Protein AF-F2TCR4-F1 (afdb_monomer)

Solvent-accessible surface area (backbone atoms only — not comparable to full-atom values): 16726 Å² total; per-residue (Å²): 138,59,89,89,45,92,85,33,63,71,82,78,42,76,96,38,80,90,60,41,38,66,20,61,78,68,73,49,57,37,65,98,54,33,68,63,50,53,49,56,53,48,53,38,56,47,27,25,75,67,20,53,72,52,68,50,85,54,62,46,41,25,34,59,63,45,85,73,45,43,63,53,44,70,35,82,89,41,71,35,36,37,32,41,27,36,39,69,78,52,102,88,40,68,44,69,41,80,63,36,41,33,31,35,55,65,28,61,67,43,50,54,30,43,54,43,45,44,60,64,31,64,100,34,41,46,61,75,78,73,56,72,92,50,102,54,42,68,58,48,52,72,44,40,66,49,51,29,42,53,50,49,39,32,25,36,19,79,92,77,72,41,48,17,50,67,44,52,72,59,24,48,47,23,33,54,26,52,54,32,31,37,38,71,40,61,81,46,75,48,40,14,63,63,51,44,60,35,27,59,33,62,78,71,74,93,72,80,46,71,68,46,53,52,30,53,51,52,53,48,54,43,59,76,62,19,43,31,38,58,52,53,82,66,90,85,46,100,90,53,54,43,41,46,56,57,48,68,35,77,93,31,60,61,46,62,61,36,81,60,14,45,26,26,48,53,56,50,32,42,79,74,45,72,52,74,76,85,81,66,79,49,80,75,79,79,54,83,92,60,59,40,79,50,69,89,115

Mean predicted aligned error: 4.77 Å

Foldseek 3Di:
DDPPDPPDLCVQDPLDLLQAAPLLSVVLADDPCSPVVNVLSRVLRNCQAPFFKAAAPQKQFLADPCVVPVVQCVPPVHQAFKEAAWEDPDPVDIFGDDNMIGGDHNRVLSSLLSVLSSVCPVVHNYNQPVPPPDPCSVVCRNCVSRVSSVVLLQEDEVVVRRDNVVCQQRHYWYFHCCQAEVVLCVVVVQALVLVLQLQLDAQDDPDCDPSNVVSVVSLVSNSQTYRMYGQDPDDDDPPHDGNNVVCVDPVNPCSLCPPRGNSVVSVVSSVVHHHDPDTDTDGDHHDPVRHHYDDSD

Nearest PDB structures (foldseek):
  8ovs-assembly2_BBB  TM=6.820E-01  e=1.178E-02  Yersinia enterocolitica
  8ovt-assembly2_B  TM=6.947E-01  e=1.572E-02  Yersinia enterocolitica
  4mix-assembly2_B  TM=7.177E-01  e=7.044E-02  Photorhabdus asymbiotica subsp. asymbiotica ATCC 43949
  2vk9-assembly1_A  TM=5.200E-01  e=1.254E-01  Clostridium novyi

Secondary structure (DSSP, 8-state):
--TT-TT-GGGTS--STTTS-HHHHTT---STTHHHHHHHHHHHHHHHHH-EEEE-TTEEESS-HIIIIIHHHH-TTS---EEEEEEEEETTEEEEEEEEEEE-TT-HHHHHHHHHHHHTTTT-S--TTSS-S-TTHHHHHHTHHHHHHHHHHHEEETTTTEEHHHHHHHHEEEEEHHHHTSHHHHHTTT-HHHHHHHHTSBSSSS---HHHHHHHHHHHHHHHH-SEEE-------TT---HHHHHHSGGGTTTTT-TTBHHHHHHHHHHH----PPP--B-----GGG-EES---

Organism: Ajellomyces dermatitidis (strain ATCC 18188 / CBS 674.68) (NCBI:txid653446)

InterPro domains:
  IPR008441 AfumC-like glycosyltransferase [PF05704] (20-128)
  IPR029044 Nucleotide-diphospho-sugar transferases [SSF53448] (29-152)

Structure (mmCIF, N/CA/C/O backbone):
data_AF-F2TCR4-F1
#
_entry.id   AF-F2TCR4-F1
#
loop_
_atom_site.group_PDB
_atom_site.id
_atom_site.type_symbol
_atom_site.label_atom_id
_atom_site.label_alt_id
_atom_site.label_comp_id
_atom_site.label_asym_id
_atom_site.label_entity_id
_atom_site.label_seq_id
_atom_site.pdbx_PDB_ins_code
_atom_site.Cartn_x
_atom_site.Cartn_y
_atom_site.Cartn_z
_atom_site.occupancy
_atom_site.B_iso_or_equiv
_atom_site.auth_seq_id
_atom_site.auth_comp_id
_atom_site.auth_asym_id
_atom_site.auth_atom_id
_atom_site.pdbx_PDB_model_num
ATOM 1 N N . MET A 1 1 ? 14.670 11.389 5.195 1.00 79.06 1 MET A N 1
ATOM 2 C CA . MET A 1 1 ? 15.786 10.418 5.166 1.00 79.06 1 MET A CA 1
ATOM 3 C C . MET A 1 1 ? 16.899 11.007 6.013 1.00 79.06 1 MET A C 1
ATOM 5 O O . MET A 1 1 ? 17.207 12.174 5.811 1.00 79.06 1 MET A O 1
ATOM 9 N N . VAL A 1 2 ? 17.381 10.283 7.025 1.00 84.62 2 VAL A N 1
ATOM 10 C CA . VAL A 1 2 ? 18.360 10.798 8.000 1.00 84.62 2 VAL A CA 1
ATOM 11 C C . VAL A 1 2 ? 19.720 10.179 7.704 1.00 84.62 2 VAL A C 1
ATOM 13 O O . VAL A 1 2 ? 19.855 8.956 7.761 1.00 84.62 2 VAL A O 1
ATOM 16 N N . ASP A 1 3 ? 20.703 11.016 7.378 1.00 87.19 3 ASP A N 1
ATOM 17 C CA . ASP A 1 3 ? 22.064 10.581 7.054 1.00 87.19 3 ASP A CA 1
ATOM 18 C C . ASP A 1 3 ? 22.693 9.822 8.232 1.00 87.19 3 ASP A C 1
ATOM 20 O O . ASP A 1 3 ? 22.543 10.209 9.390 1.00 87.19 3 ASP A O 1
ATOM 24 N N . GLY A 1 4 ? 23.373 8.710 7.938 1.00 89.62 4 GLY A N 1
ATOM 25 C CA . GLY A 1 4 ? 23.990 7.849 8.954 1.00 89.62 4 GLY A CA 1
ATOM 26 C C . GLY A 1 4 ? 23.018 6.955 9.735 1.00 89.62 4 GLY A C 1
ATOM 27 O O . GLY A 1 4 ? 23.466 6.189 10.587 1.00 89.62 4 GLY A O 1
ATOM 28 N N . SER A 1 5 ? 21.708 7.002 9.454 1.00 93.69 5 SER A N 1
ATOM 29 C CA . SER A 1 5 ? 20.754 6.065 10.060 1.00 93.69 5 SER A CA 1
ATOM 30 C C . SER A 1 5 ? 21.054 4.618 9.634 1.00 93.69 5 SER A C 1
ATOM 32 O O . SER A 1 5 ? 21.257 4.374 8.439 1.00 93.69 5 SER A O 1
ATOM 34 N N . PRO A 1 6 ? 20.997 3.625 10.545 1.00 93.44 6 PRO A N 1
ATOM 35 C CA . PRO A 1 6 ? 21.105 2.215 10.163 1.00 93.44 6 PRO A CA 1
ATOM 36 C C . PRO A 1 6 ? 19.987 1.788 9.198 1.00 93.44 6 PRO A C 1
ATOM 38 O O . PRO A 1 6 ? 20.194 0.914 8.364 1.00 93.44 6 PRO A O 1
ATOM 41 N N . THR A 1 7 ? 18.829 2.453 9.248 1.00 91.31 7 THR A N 1
ATOM 42 C CA . THR A 1 7 ? 17.673 2.201 8.371 1.00 91.31 7 THR A CA 1
ATOM 43 C C . THR A 1 7 ? 17.650 3.086 7.121 1.00 91.31 7 THR A C 1
ATOM 45 O O . THR A 1 7 ? 16.621 3.205 6.456 1.00 91.31 7 THR A O 1
ATOM 48 N N . HIS A 1 8 ? 18.757 3.756 6.792 1.00 94.25 8 HIS A N 1
ATOM 49 C CA . HIS A 1 8 ? 18.834 4.579 5.590 1.00 94.25 8 HIS A CA 1
ATOM 50 C C . HIS A 1 8 ? 18.742 3.717 4.315 1.00 94.25 8 HIS A C 1
ATOM 52 O O . HIS A 1 8 ? 19.400 2.684 4.216 1.00 94.25 8 HIS A O 1
ATOM 58 N N . TYR A 1 9 ? 17.963 4.156 3.317 1.00 93.44 9 TYR A N 1
ATOM 59 C CA . TYR A 1 9 ? 17.691 3.377 2.095 1.00 93.44 9 TYR A CA 1
ATOM 60 C C . TYR A 1 9 ? 18.963 2.997 1.318 1.00 93.44 9 TYR A C 1
ATOM 62 O O . TYR A 1 9 ? 19.029 1.903 0.764 1.00 93.44 9 TYR A O 1
ATOM 70 N N . ALA A 1 10 ? 19.985 3.862 1.328 1.00 93.75 10 ALA A N 1
ATOM 71 C CA . ALA A 1 10 ? 21.259 3.630 0.640 1.00 93.75 10 ALA A CA 1
ATOM 72 C C . ALA A 1 10 ? 22.036 2.408 1.175 1.00 93.75 10 ALA A C 1
ATOM 74 O O . ALA A 1 10 ? 22.927 1.899 0.503 1.00 93.75 10 ALA A O 1
ATOM 75 N N . ASN A 1 11 ? 21.685 1.894 2.363 1.00 95.38 11 ASN A N 1
ATOM 76 C CA . ASN A 1 11 ? 22.234 0.632 2.873 1.00 95.38 11 ASN A CA 1
ATOM 77 C C . ASN A 1 11 ? 21.651 -0.600 2.149 1.00 95.38 11 ASN A C 1
ATOM 79 O O . ASN A 1 11 ? 22.174 -1.701 2.297 1.00 95.38 11 ASN A O 1
ATOM 83 N N . TYR A 1 12 ? 20.563 -0.428 1.390 1.00 96.06 12 TYR A N 1
ATOM 84 C CA . TYR A 1 12 ? 19.777 -1.509 0.789 1.00 96.06 12 TYR A CA 1
ATOM 85 C C . TYR A 1 12 ? 19.585 -1.359 -0.725 1.00 96.06 12 TYR A C 1
ATOM 87 O O . TYR A 1 12 ? 19.317 -2.355 -1.399 1.00 96.06 12 TYR A O 1
ATOM 95 N N . ILE A 1 13 ? 19.697 -0.140 -1.259 1.00 97.19 13 ILE A N 1
ATOM 96 C CA . ILE A 1 13 ? 19.528 0.174 -2.681 1.00 97.19 13 ILE A CA 1
ATOM 97 C C . ILE A 1 13 ? 20.741 0.987 -3.144 1.00 97.19 13 ILE A C 1
ATOM 99 O O . ILE A 1 13 ? 21.085 1.964 -2.481 1.00 97.19 13 ILE A O 1
ATOM 103 N N . PRO A 1 14 ? 21.375 0.639 -4.277 1.00 95.69 14 PRO A N 1
ATOM 104 C CA . PRO A 1 14 ? 22.434 1.459 -4.853 1.00 95.69 14 PRO A CA 1
ATOM 105 C C . PRO A 1 14 ? 21.946 2.859 -5.260 1.00 95.69 14 PRO A C 1
ATOM 107 O O . PRO A 1 14 ? 20.974 2.984 -6.010 1.00 95.69 14 PRO A O 1
ATOM 110 N N . ASP A 1 15 ? 22.684 3.899 -4.862 1.00 94.25 15 ASP A N 1
ATOM 111 C CA . ASP A 1 15 ? 22.454 5.301 -5.253 1.00 94.25 15 ASP A CA 1
ATOM 112 C C . ASP A 1 15 ? 22.861 5.543 -6.717 1.00 94.25 15 ASP A C 1
ATOM 114 O O . ASP A 1 15 ? 23.874 6.170 -7.027 1.00 94.25 15 ASP A O 1
ATOM 118 N N . THR A 1 16 ? 22.078 4.998 -7.6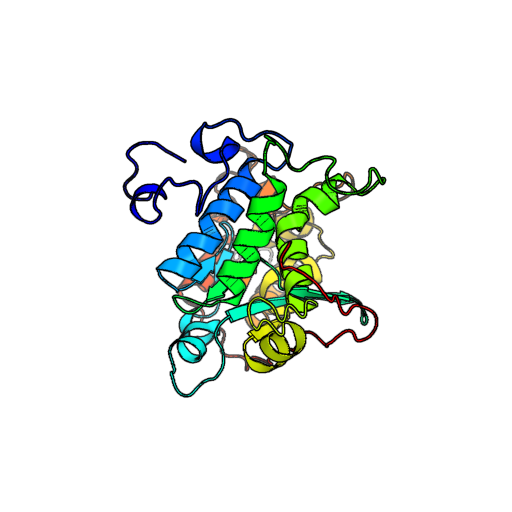46 1.00 95.81 16 THR A N 1
ATOM 119 C CA . THR A 1 16 ? 22.350 5.060 -9.085 1.00 95.81 16 THR A CA 1
ATOM 120 C C . THR A 1 16 ? 21.127 5.523 -9.863 1.00 95.81 16 THR A C 1
ATOM 122 O O . THR A 1 16 ? 19.991 5.428 -9.394 1.00 95.81 16 THR A O 1
ATOM 125 N N . SER A 1 17 ? 21.357 5.980 -11.094 1.00 94.81 17 SER A N 1
ATOM 126 C CA . SER A 1 17 ? 20.289 6.356 -12.025 1.00 94.81 17 SER A CA 1
ATOM 127 C C . SER A 1 17 ? 19.397 5.185 -12.447 1.00 94.81 17 SER A C 1
ATOM 129 O O . SER A 1 17 ? 18.360 5.416 -13.057 1.00 94.81 17 SER A O 1
ATOM 131 N N . GLU A 1 18 ? 19.787 3.941 -12.146 1.00 95.31 18 GLU A N 1
ATOM 132 C CA . GLU A 1 18 ? 18.933 2.766 -12.345 1.00 95.31 18 GLU A CA 1
ATOM 133 C C . GLU A 1 18 ? 17.712 2.795 -11.418 1.00 95.31 18 GLU A C 1
ATOM 135 O O . GLU A 1 18 ? 16.624 2.396 -11.826 1.00 95.31 18 GLU A O 1
ATOM 140 N N . PHE A 1 19 ? 17.880 3.277 -10.181 1.00 96.69 19 PHE A N 1
ATOM 141 C CA . PHE A 1 19 ? 16.828 3.248 -9.162 1.00 96.69 19 PHE A CA 1
ATOM 142 C C . PHE A 1 19 ? 16.299 4.621 -8.782 1.00 96.69 19 PHE A C 1
ATOM 144 O O . PHE A 1 19 ? 15.185 4.698 -8.271 1.00 96.69 19 PHE A O 1
ATOM 151 N N . PHE A 1 20 ? 17.047 5.696 -9.026 1.00 97.44 20 PHE A N 1
ATOM 152 C CA . PHE A 1 20 ? 16.662 7.024 -8.568 1.00 97.44 20 PHE A CA 1
ATOM 153 C C . PHE A 1 20 ? 16.874 8.094 -9.638 1.00 97.44 20 PHE A C 1
ATOM 155 O O . PHE A 1 20 ? 17.917 8.121 -10.292 1.00 97.44 20 PHE A O 1
ATOM 162 N N . PRO A 1 21 ? 15.931 9.042 -9.787 1.00 96.06 21 PRO A N 1
ATOM 163 C CA . PRO A 1 21 ? 16.128 10.171 -10.675 1.00 96.06 21 PRO A CA 1
ATOM 164 C C . PRO A 1 21 ? 17.180 11.123 -10.108 1.00 96.06 21 PRO A C 1
ATOM 166 O O . PRO A 1 21 ? 17.405 11.206 -8.897 1.00 96.06 21 PRO A O 1
ATOM 169 N N . GLU A 1 22 ? 17.772 11.937 -10.981 1.00 95.56 22 GLU A N 1
ATOM 170 C CA . GLU A 1 22 ? 18.768 12.935 -10.583 1.00 95.56 22 GLU A CA 1
ATOM 171 C C . GLU A 1 22 ? 18.231 13.902 -9.512 1.00 95.56 22 GLU A C 1
ATOM 173 O O . GLU A 1 22 ? 18.982 14.348 -8.641 1.00 95.56 22 GLU A O 1
ATOM 178 N N . ALA A 1 23 ? 16.932 14.218 -9.550 1.00 95.69 23 ALA A N 1
ATOM 179 C CA . ALA A 1 23 ? 16.281 15.050 -8.544 1.00 95.69 23 ALA A CA 1
ATOM 180 C C . ALA A 1 23 ? 16.326 14.424 -7.144 1.00 95.69 23 ALA A C 1
ATOM 182 O O . ALA A 1 23 ? 16.522 15.138 -6.163 1.00 95.69 23 ALA A O 1
ATOM 183 N N . PHE A 1 24 ? 16.190 13.103 -7.033 1.00 95.75 24 PHE A N 1
ATOM 184 C CA . PHE A 1 24 ? 16.303 12.393 -5.761 1.00 95.75 24 PHE A CA 1
ATOM 185 C C . PHE A 1 24 ? 17.766 12.345 -5.306 1.00 95.75 24 PHE A C 1
ATOM 187 O O . PHE A 1 24 ? 18.086 12.815 -4.213 1.00 95.75 24 PHE A O 1
ATOM 194 N N . LEU A 1 25 ? 18.670 11.900 -6.188 1.00 94.50 25 LEU A N 1
ATOM 195 C CA . LEU A 1 25 ? 20.104 11.758 -5.898 1.00 94.50 25 LEU A CA 1
ATOM 196 C C . LEU A 1 25 ? 20.754 13.080 -5.461 1.00 94.50 25 LEU A C 1
ATOM 198 O O . LEU A 1 25 ? 21.590 13.108 -4.562 1.00 94.50 25 LEU A O 1
ATOM 202 N N . LYS A 1 26 ? 20.347 14.202 -6.067 1.00 94.62 26 LYS A N 1
ATOM 203 C CA . LYS A 1 26 ? 20.871 15.540 -5.751 1.00 94.62 26 LYS A CA 1
ATOM 204 C C . LYS A 1 26 ? 20.039 16.307 -4.716 1.00 94.62 26 LYS A C 1
ATOM 206 O O . LYS A 1 26 ? 20.297 17.491 -4.519 1.00 94.62 26 LYS A O 1
ATOM 211 N N . ARG A 1 27 ? 19.048 15.677 -4.066 1.00 93.00 27 ARG A N 1
ATOM 212 C CA . ARG A 1 27 ? 18.146 16.310 -3.074 1.00 93.00 27 ARG A CA 1
ATOM 213 C C . ARG A 1 27 ? 17.412 17.553 -3.608 1.00 93.00 27 ARG A C 1
ATOM 215 O O . ARG A 1 27 ? 17.240 18.539 -2.897 1.00 93.00 27 ARG A O 1
ATOM 222 N N . ARG A 1 28 ? 16.983 17.505 -4.870 1.00 95.00 28 ARG A N 1
ATOM 223 C CA . ARG A 1 28 ? 16.265 18.577 -5.585 1.00 95.00 28 ARG A CA 1
ATOM 224 C C . ARG A 1 28 ? 14.774 18.302 -5.793 1.00 95.00 28 ARG A C 1
ATOM 226 O O . ARG A 1 28 ? 14.098 19.143 -6.375 1.00 95.00 28 ARG A O 1
ATOM 233 N N . MET A 1 29 ? 14.252 17.157 -5.341 1.00 94.06 29 MET A N 1
ATOM 234 C CA . MET A 1 29 ? 12.816 16.868 -5.441 1.00 94.06 29 MET A CA 1
ATOM 235 C C . MET A 1 29 ? 11.976 17.983 -4.806 1.00 94.06 29 MET A C 1
ATOM 237 O O . MET A 1 29 ? 12.207 18.393 -3.669 1.00 94.06 29 MET A O 1
ATOM 241 N N . ALA A 1 30 ? 10.981 18.443 -5.552 1.00 91.81 30 ALA A N 1
ATOM 242 C CA . ALA A 1 30 ? 10.112 19.560 -5.237 1.00 91.81 30 ALA A CA 1
ATOM 243 C C . ALA A 1 30 ? 8.652 19.233 -5.597 1.00 91.81 30 ALA A C 1
ATOM 245 O O . ALA A 1 30 ? 8.346 18.225 -6.234 1.00 91.81 30 ALA A O 1
ATOM 246 N N . GLY A 1 31 ? 7.737 20.119 -5.202 1.00 88.06 31 GLY A N 1
ATOM 247 C CA . GLY A 1 31 ? 6.294 19.941 -5.375 1.00 88.06 31 GLY A CA 1
ATOM 248 C C . GLY A 1 31 ? 5.601 19.470 -4.097 1.00 88.06 31 GLY A C 1
ATOM 249 O O . GLY A 1 31 ? 6.239 19.073 -3.123 1.00 88.06 31 GLY A O 1
ATOM 250 N N . THR A 1 32 ? 4.271 19.538 -4.101 1.00 87.19 32 THR A N 1
ATOM 251 C CA . THR A 1 32 ? 3.429 19.316 -2.911 1.00 87.19 32 THR A CA 1
ATOM 252 C C . THR A 1 32 ? 3.575 17.909 -2.334 1.00 87.19 32 THR A C 1
ATOM 254 O O . THR A 1 32 ? 3.501 17.737 -1.121 1.00 87.19 32 THR A O 1
ATOM 257 N N . HIS A 1 33 ? 3.832 16.913 -3.184 1.00 89.62 33 HIS A N 1
ATOM 258 C CA . HIS A 1 33 ? 3.936 15.507 -2.791 1.00 89.62 33 HIS A CA 1
ATOM 259 C C . HIS A 1 33 ? 5.365 14.954 -2.902 1.00 89.62 33 HIS A C 1
ATOM 261 O O . HIS A 1 33 ? 5.550 13.746 -2.982 1.00 89.62 33 HIS A O 1
ATOM 267 N N . ALA A 1 34 ? 6.395 15.811 -2.865 1.00 91.94 34 ALA A N 1
ATOM 268 C CA . ALA A 1 34 ? 7.792 15.383 -2.999 1.00 91.94 34 ALA A CA 1
ATOM 269 C C . ALA A 1 34 ? 8.206 14.307 -1.975 1.00 91.94 34 ALA A C 1
ATOM 271 O O . ALA A 1 34 ? 8.917 13.370 -2.326 1.00 91.94 34 ALA A O 1
ATOM 272 N N . ALA A 1 35 ? 7.753 14.417 -0.720 1.00 91.38 35 ALA A N 1
ATOM 273 C CA . ALA A 1 35 ? 8.074 13.442 0.323 1.00 91.38 35 ALA A CA 1
ATOM 274 C C . ALA A 1 35 ? 7.375 12.078 0.117 1.00 91.38 35 ALA A C 1
ATOM 276 O O . ALA A 1 35 ? 8.080 11.068 0.136 1.00 91.38 35 ALA A O 1
ATOM 277 N N . PRO A 1 36 ? 6.050 12.010 -0.136 1.00 91.31 36 PRO A N 1
ATOM 278 C CA . PRO A 1 36 ? 5.402 10.777 -0.590 1.00 91.31 36 PRO A CA 1
ATOM 279 C C . PRO A 1 36 ? 6.071 10.164 -1.826 1.00 91.31 36 PRO A C 1
ATOM 281 O O . PRO A 1 36 ? 6.390 8.979 -1.820 1.00 91.31 36 PRO A O 1
ATOM 284 N N . HIS A 1 37 ? 6.401 10.978 -2.831 1.00 94.69 37 HIS A N 1
ATOM 285 C CA . HIS A 1 37 ? 7.065 10.504 -4.048 1.00 94.69 37 HIS A CA 1
ATOM 286 C C . HIS A 1 37 ? 8.469 9.958 -3.791 1.00 94.69 37 HIS A C 1
ATOM 288 O O . HIS A 1 37 ? 8.881 8.987 -4.418 1.00 94.69 37 HIS A O 1
ATOM 294 N N . ALA A 1 38 ? 9.211 10.537 -2.846 1.00 95.31 38 ALA A N 1
ATOM 295 C CA . ALA A 1 38 ? 10.491 9.987 -2.415 1.00 95.31 38 ALA A CA 1
ATOM 296 C C . ALA A 1 38 ? 10.319 8.603 -1.763 1.00 95.31 38 ALA A C 1
ATOM 298 O O . ALA A 1 38 ? 11.128 7.712 -2.012 1.00 95.31 38 ALA A O 1
ATOM 299 N N . ALA A 1 39 ? 9.261 8.391 -0.972 1.00 94.69 39 ALA A N 1
ATOM 300 C CA . ALA A 1 39 ? 8.939 7.067 -0.436 1.00 94.69 39 ALA A CA 1
ATOM 301 C C . ALA A 1 39 ? 8.539 6.083 -1.551 1.00 94.69 39 ALA A C 1
ATOM 303 O O . ALA A 1 39 ? 8.968 4.932 -1.533 1.00 94.69 39 ALA A O 1
ATOM 304 N N . ASP A 1 40 ? 7.796 6.543 -2.560 1.00 95.88 40 ASP A N 1
ATOM 305 C CA . ASP A 1 40 ? 7.433 5.758 -3.746 1.00 95.88 40 ASP A CA 1
ATOM 306 C C . ASP A 1 40 ? 8.646 5.311 -4.567 1.00 95.88 40 ASP A C 1
ATOM 308 O O . ASP A 1 40 ? 8.684 4.167 -5.021 1.00 95.88 40 ASP A O 1
ATOM 312 N N . LEU A 1 41 ? 9.656 6.177 -4.697 1.00 96.81 41 LEU A N 1
ATOM 313 C CA . LEU A 1 41 ? 10.930 5.859 -5.345 1.00 96.81 41 LEU A CA 1
ATOM 314 C C . LEU A 1 41 ? 11.774 4.855 -4.551 1.00 96.81 41 LEU A C 1
ATOM 316 O O . LEU A 1 41 ? 12.590 4.160 -5.141 1.00 96.81 41 LEU A O 1
ATOM 320 N N . VAL A 1 42 ? 11.597 4.766 -3.230 1.00 97.06 42 VAL A N 1
ATOM 321 C CA . VAL A 1 42 ? 12.326 3.815 -2.374 1.00 97.06 42 VAL A CA 1
ATOM 322 C C . VAL A 1 42 ? 11.597 2.472 -2.270 1.00 97.06 42 VAL A C 1
ATOM 324 O O . VAL A 1 42 ? 12.246 1.425 -2.269 1.00 97.06 42 VAL A O 1
ATOM 327 N N . ARG A 1 43 ? 10.257 2.468 -2.207 1.00 97.06 43 ARG A N 1
ATOM 328 C CA . ARG A 1 43 ? 9.485 1.249 -1.920 1.00 97.06 43 ARG A CA 1
ATOM 329 C C . ARG A 1 43 ? 9.628 0.171 -2.993 1.00 97.06 43 ARG A C 1
ATOM 331 O O . ARG A 1 43 ? 9.825 -0.996 -2.661 1.00 97.06 43 ARG A O 1
ATOM 338 N N . LEU A 1 44 ? 9.545 0.546 -4.272 1.00 98.06 44 LEU A N 1
ATOM 339 C CA . LEU A 1 44 ? 9.550 -0.424 -5.370 1.00 98.06 44 LEU A CA 1
ATOM 340 C C . LEU A 1 44 ? 10.936 -1.060 -5.571 1.00 98.06 44 LEU A C 1
ATOM 342 O O . LEU A 1 44 ? 10.988 -2.285 -5.690 1.00 98.06 44 LEU A O 1
ATOM 346 N N . PRO A 1 45 ? 12.065 -0.319 -5.514 1.00 98.25 45 PRO A N 1
ATOM 347 C CA . PRO A 1 45 ? 13.390 -0.935 -5.550 1.00 98.25 45 PRO A CA 1
ATOM 348 C C . PRO A 1 45 ? 13.670 -1.867 -4.374 1.00 98.25 45 PRO A C 1
ATOM 350 O O . PRO A 1 45 ? 14.250 -2.929 -4.592 1.00 98.25 45 PRO A O 1
ATOM 353 N N . LEU A 1 46 ? 13.235 -1.528 -3.149 1.00 98.12 46 LEU A N 1
ATOM 354 C CA . LEU A 1 46 ? 13.379 -2.440 -2.006 1.00 98.12 46 LEU A CA 1
ATOM 355 C C . LEU A 1 46 ? 12.680 -3.774 -2.283 1.00 98.12 46 LEU A C 1
ATOM 357 O O . LEU A 1 46 ? 13.298 -4.829 -2.154 1.00 98.12 46 LEU A O 1
ATOM 361 N N . LEU A 1 47 ? 11.417 -3.721 -2.712 1.00 98.44 47 LEU A N 1
ATOM 362 C CA . LEU A 1 47 ? 10.639 -4.919 -3.023 1.00 98.44 47 LEU A CA 1
ATOM 363 C C . LEU A 1 47 ? 11.221 -5.697 -4.206 1.00 98.44 47 LEU A C 1
ATOM 365 O O . LEU A 1 47 ? 11.269 -6.923 -4.171 1.00 98.44 47 LEU A O 1
ATOM 369 N N . TYR A 1 48 ? 11.708 -5.015 -5.240 1.00 98.62 48 TYR A N 1
ATOM 370 C CA . TYR A 1 48 ? 12.327 -5.679 -6.383 1.00 98.62 48 TYR A CA 1
ATOM 371 C C . TYR A 1 48 ? 13.620 -6.411 -5.992 1.00 98.62 48 TYR A C 1
ATOM 373 O O . TYR A 1 48 ? 13.796 -7.581 -6.335 1.00 98.62 48 TYR A O 1
ATOM 381 N N . LEU A 1 49 ? 14.517 -5.752 -5.252 1.00 98.44 49 LEU A N 1
ATOM 382 C CA . LEU A 1 49 ? 15.833 -6.298 -4.906 1.00 98.44 49 LEU A CA 1
ATOM 383 C C . LEU A 1 49 ? 15.773 -7.371 -3.813 1.00 98.44 49 LEU A C 1
ATOM 385 O O . LEU A 1 49 ? 16.566 -8.319 -3.840 1.00 98.44 49 LEU A O 1
ATOM 389 N N . HIS A 1 50 ? 14.838 -7.242 -2.870 1.00 98.06 50 HIS A N 1
ATOM 390 C CA . HIS A 1 50 ? 14.812 -8.056 -1.649 1.00 98.06 50 HIS A CA 1
ATOM 391 C C . HIS A 1 50 ? 13.544 -8.897 -1.490 1.00 98.06 50 HIS A C 1
ATOM 393 O O . HIS A 1 50 ? 13.569 -9.889 -0.765 1.00 98.06 50 HIS A O 1
ATOM 399 N N . GLY A 1 51 ? 12.466 -8.576 -2.208 1.00 98.00 51 GLY A N 1
ATOM 400 C CA . GLY A 1 51 ? 11.139 -9.127 -1.940 1.00 98.00 51 GLY A CA 1
ATOM 401 C C . GLY A 1 51 ? 10.572 -8.627 -0.610 1.00 98.00 51 GLY A C 1
ATOM 402 O O . GLY A 1 51 ? 11.087 -7.686 -0.005 1.00 98.00 51 GLY A O 1
ATOM 403 N N . GLY A 1 52 ? 9.507 -9.272 -0.144 1.00 98.19 52 GLY A N 1
ATOM 404 C CA . GLY A 1 52 ? 8.889 -8.986 1.148 1.00 98.19 52 GLY A CA 1
ATOM 405 C C . GLY A 1 52 ? 7.665 -8.089 1.023 1.00 98.19 52 GLY A C 1
ATOM 406 O O . GLY A 1 52 ? 6.931 -8.154 0.035 1.00 98.19 52 GLY A O 1
ATOM 407 N N . ILE A 1 53 ? 7.416 -7.289 2.061 1.00 98.38 53 ILE A N 1
ATOM 408 C CA . ILE A 1 53 ? 6.189 -6.506 2.213 1.00 98.38 53 ILE A CA 1
ATOM 409 C C . ILE A 1 53 ? 6.542 -5.078 2.619 1.00 98.38 53 ILE A C 1
ATOM 411 O O . ILE A 1 53 ? 7.207 -4.850 3.627 1.00 98.38 53 ILE A O 1
ATOM 415 N N . TRP A 1 54 ? 6.065 -4.116 1.836 1.00 97.81 54 TRP A N 1
ATOM 416 C CA . TRP A 1 54 ? 6.046 -2.708 2.192 1.00 97.81 54 TRP A CA 1
ATOM 417 C C . TRP A 1 54 ? 4.696 -2.363 2.809 1.00 97.81 54 TRP A C 1
ATOM 419 O O . TRP A 1 54 ? 3.649 -2.648 2.224 1.00 97.81 54 TRP A O 1
ATOM 429 N N . VAL A 1 55 ? 4.726 -1.688 3.955 1.00 96.31 55 VAL A N 1
ATOM 430 C CA . VAL A 1 55 ? 3.545 -1.169 4.644 1.00 96.31 55 VAL A CA 1
ATOM 431 C C . VAL A 1 55 ? 3.794 0.304 4.932 1.00 96.31 55 VAL A C 1
ATOM 433 O O . VAL A 1 55 ? 4.811 0.656 5.530 1.00 96.31 55 VAL A O 1
ATOM 436 N N . ASP A 1 56 ? 2.885 1.180 4.512 1.00 94.19 56 ASP A N 1
ATOM 437 C CA . ASP A 1 56 ? 2.987 2.587 4.886 1.00 94.19 56 ASP A CA 1
ATOM 438 C C . ASP A 1 56 ? 2.911 2.769 6.417 1.00 94.19 56 ASP A C 1
ATOM 440 O O . ASP A 1 56 ? 2.271 2.004 7.136 1.00 94.19 56 ASP A O 1
ATOM 444 N N . VAL A 1 57 ? 3.467 3.861 6.940 1.00 90.50 57 VAL A N 1
ATOM 445 C CA . VAL A 1 57 ? 3.258 4.234 8.351 1.00 90.50 57 VAL A CA 1
ATOM 446 C C . VAL A 1 57 ? 1.784 4.541 8.646 1.00 90.50 57 VAL A C 1
ATOM 448 O O . VAL A 1 57 ? 1.056 5.017 7.775 1.00 90.50 57 VAL A O 1
ATOM 451 N N . GLY A 1 58 ? 1.327 4.292 9.874 1.00 90.44 58 GLY A N 1
ATOM 452 C CA . GLY A 1 58 ? -0.072 4.518 10.273 1.00 90.44 58 GLY A CA 1
ATOM 453 C C . GLY A 1 58 ? -1.012 3.344 9.983 1.00 90.44 58 GLY A C 1
ATOM 454 O O . GLY A 1 58 ? -2.222 3.538 9.882 1.00 90.44 58 GLY A O 1
ATOM 455 N N . PHE A 1 59 ? -0.465 2.140 9.822 1.00 95.44 59 PHE A N 1
ATOM 456 C CA . PHE A 1 59 ? -1.230 0.897 9.829 1.00 95.44 59 PHE A CA 1
ATOM 457 C C . PHE A 1 59 ? -1.329 0.312 11.241 1.00 95.44 59 PHE A C 1
ATOM 459 O O . PHE A 1 59 ? -0.338 0.263 11.964 1.00 95.44 59 PHE A O 1
ATOM 466 N N . MET A 1 60 ? -2.510 -0.191 11.592 1.00 95.94 60 MET A N 1
ATOM 467 C CA . MET A 1 60 ? -2.681 -1.229 12.609 1.00 95.94 60 MET A CA 1
ATOM 468 C C . MET A 1 60 ? -2.964 -2.552 11.896 1.00 95.94 60 MET A C 1
ATOM 470 O O . MET A 1 60 ? -3.676 -2.575 10.889 1.00 95.94 60 MET A O 1
ATOM 474 N N . LEU A 1 61 ? -2.401 -3.647 12.398 1.00 96.94 61 LEU A N 1
ATOM 475 C CA . LEU A 1 61 ? -2.563 -4.978 11.817 1.00 96.94 61 LEU A CA 1
ATOM 476 C C . LEU A 1 61 ? -3.416 -5.825 12.756 1.00 96.94 61 LEU A C 1
ATOM 478 O O . LEU A 1 61 ? -3.112 -5.903 13.934 1.00 96.94 61 LEU A O 1
ATOM 482 N N . PHE A 1 62 ? -4.464 -6.461 12.242 1.00 97.94 62 PHE A N 1
ATOM 483 C CA . PHE A 1 62 ? -5.307 -7.397 13.000 1.00 97.94 62 PHE A CA 1
ATOM 484 C C . PHE A 1 62 ? -5.149 -8.836 12.505 1.00 97.94 62 PHE A C 1
ATOM 486 O O . PHE A 1 62 ? -5.675 -9.770 13.103 1.00 97.94 62 PHE A O 1
ATOM 493 N N . ARG A 1 63 ? -4.419 -9.025 11.405 1.00 97.00 63 ARG A N 1
ATOM 494 C CA . ARG A 1 63 ? -4.043 -10.308 10.823 1.00 97.00 63 ARG A CA 1
ATOM 495 C C . ARG A 1 63 ? -2.552 -10.288 10.513 1.00 97.00 63 ARG A C 1
ATOM 497 O O . ARG A 1 63 ? -2.017 -9.249 10.128 1.00 97.00 63 ARG A O 1
ATOM 504 N N . SER A 1 64 ? -1.892 -11.436 10.664 1.00 96.25 64 SER A N 1
ATOM 505 C CA . SER A 1 64 ? -0.490 -11.581 10.261 1.00 96.25 64 SER A CA 1
ATOM 506 C C . SER A 1 64 ? -0.331 -11.278 8.770 1.00 96.25 64 SER A C 1
ATOM 508 O O . SER A 1 64 ? -1.152 -11.706 7.958 1.00 96.25 64 SER A O 1
ATOM 510 N N . LEU A 1 65 ? 0.750 -10.583 8.412 1.00 96.94 65 LEU A N 1
ATOM 511 C CA . LEU A 1 65 ? 1.126 -10.368 7.016 1.00 96.94 65 LEU A CA 1
ATOM 512 C C . LEU A 1 65 ? 1.513 -11.676 6.308 1.00 96.94 65 LEU A C 1
ATOM 514 O O . LEU A 1 65 ? 1.411 -11.746 5.082 1.00 96.94 65 LEU A O 1
ATOM 518 N N . ASP A 1 66 ? 1.895 -12.710 7.064 1.00 96.94 66 ASP A N 1
ATOM 519 C CA . ASP A 1 66 ? 2.177 -14.034 6.513 1.00 96.94 66 ASP A CA 1
ATOM 520 C C . ASP A 1 66 ? 0.908 -14.675 5.958 1.00 96.94 66 ASP A C 1
ATOM 522 O O . ASP A 1 66 ? 0.815 -14.969 4.769 1.00 96.94 66 ASP A O 1
ATOM 526 N N . ASP A 1 67 ? -0.105 -14.782 6.812 1.00 95.94 67 ASP A N 1
ATOM 527 C CA . ASP A 1 67 ? -1.419 -15.334 6.480 1.00 95.94 67 ASP A CA 1
ATOM 528 C C . ASP A 1 67 ? -2.166 -14.452 5.459 1.00 95.94 67 ASP A C 1
ATOM 530 O O . ASP A 1 67 ? -2.878 -14.949 4.587 1.00 95.94 67 ASP A O 1
ATOM 534 N N . LEU A 1 68 ? -1.976 -13.128 5.520 1.00 96.31 68 LEU A N 1
ATOM 535 C CA . LEU A 1 68 ? -2.563 -12.207 4.550 1.00 96.31 68 LEU A CA 1
ATOM 536 C C . LEU A 1 68 ? -1.897 -12.333 3.167 1.00 96.31 68 LEU A C 1
ATOM 538 O O . LEU A 1 68 ? -2.609 -12.352 2.168 1.00 96.31 68 LEU A O 1
ATOM 542 N N . PHE A 1 69 ? -0.564 -12.441 3.081 1.00 97.81 69 PHE A N 1
ATOM 543 C CA . PHE A 1 69 ? 0.156 -12.424 1.799 1.00 97.81 69 PHE A CA 1
ATOM 544 C C . PHE A 1 69 ? 1.320 -13.414 1.699 1.00 97.81 69 PHE A C 1
ATOM 546 O O . PHE A 1 69 ? 1.411 -14.130 0.697 1.00 97.81 69 PHE A O 1
ATOM 553 N N . TRP A 1 70 ? 2.247 -13.412 2.664 1.00 97.94 70 TRP A N 1
ATOM 554 C CA . TRP A 1 70 ? 3.570 -14.013 2.463 1.00 97.94 70 TRP A CA 1
ATOM 555 C C . TRP A 1 70 ? 3.526 -15.525 2.240 1.00 97.94 70 TRP A C 1
ATOM 557 O O . TRP A 1 70 ? 4.161 -15.988 1.298 1.00 97.94 70 TRP A O 1
ATOM 567 N N . GLU A 1 71 ? 2.695 -16.268 2.979 1.00 97.25 71 GLU A N 1
ATOM 568 C CA . GLU A 1 71 ? 2.545 -17.725 2.816 1.00 97.25 71 GLU A CA 1
ATOM 569 C C . GLU A 1 71 ? 2.159 -18.100 1.374 1.00 97.25 71 GLU A C 1
ATOM 571 O O . GLU A 1 71 ? 2.543 -19.149 0.859 1.00 97.25 71 GLU A O 1
ATOM 576 N N . LYS A 1 72 ? 1.399 -17.234 0.684 1.00 97.50 72 LYS A N 1
ATOM 577 C CA . LYS A 1 72 ? 1.017 -17.439 -0.722 1.00 97.50 72 LYS A CA 1
ATOM 578 C C . LYS A 1 72 ? 2.113 -17.046 -1.702 1.00 97.50 72 LYS A C 1
ATOM 580 O O . LYS A 1 72 ? 2.177 -17.637 -2.772 1.00 97.50 72 LYS A O 1
ATOM 585 N N . LEU A 1 73 ? 2.925 -16.044 -1.377 1.00 98.06 73 LEU A N 1
ATOM 586 C CA . LEU A 1 73 ? 3.983 -15.545 -2.258 1.00 98.06 73 LEU A CA 1
ATOM 587 C C . LEU A 1 73 ? 5.275 -16.359 -2.149 1.00 98.06 73 LEU A C 1
ATOM 589 O O . LEU A 1 73 ? 5.999 -16.486 -3.136 1.00 98.06 73 LEU A O 1
ATOM 593 N N . GLU A 1 74 ? 5.590 -16.887 -0.969 1.00 96.88 74 GLU A N 1
ATOM 594 C CA . GLU A 1 74 ? 6.799 -17.683 -0.766 1.00 96.88 74 GLU A CA 1
ATOM 595 C C . GLU A 1 74 ? 6.665 -19.100 -1.333 1.00 96.88 74 GLU A C 1
ATOM 597 O O . GLU A 1 74 ? 7.660 -19.657 -1.804 1.00 96.88 74 GLU A O 1
ATOM 602 N N . ASP A 1 75 ? 5.442 -19.645 -1.372 1.00 97.31 75 ASP A N 1
ATOM 603 C CA . ASP A 1 75 ? 5.151 -20.956 -1.946 1.00 97.31 75 ASP A CA 1
ATOM 604 C C . ASP A 1 75 ? 5.514 -20.996 -3.449 1.00 97.31 75 ASP A C 1
ATOM 606 O O . ASP A 1 75 ? 4.893 -20.312 -4.272 1.00 97.31 75 ASP A O 1
ATOM 610 N N . PRO A 1 76 ? 6.512 -21.800 -3.865 1.00 95.25 76 PRO A N 1
ATOM 611 C CA . PRO A 1 76 ? 6.897 -21.914 -5.268 1.00 95.25 76 PRO A CA 1
ATOM 612 C C . PRO A 1 76 ? 5.836 -22.600 -6.138 1.00 95.25 76 PRO A C 1
ATOM 614 O O . PRO A 1 76 ? 5.891 -22.454 -7.358 1.00 95.25 76 PRO A O 1
ATOM 617 N N . ALA A 1 77 ? 4.883 -23.332 -5.551 1.00 96.81 77 ALA A N 1
ATOM 618 C CA . ALA A 1 77 ? 3.768 -23.925 -6.285 1.00 96.81 77 ALA A CA 1
ATOM 619 C C . ALA A 1 77 ? 2.680 -22.895 -6.626 1.00 96.81 77 ALA A C 1
ATOM 621 O O . ALA A 1 77 ? 1.870 -23.125 -7.528 1.00 96.81 77 ALA A O 1
ATOM 622 N N . ASN A 1 78 ? 2.656 -21.759 -5.927 1.00 96.19 78 ASN A N 1
ATOM 623 C CA . ASN A 1 78 ? 1.680 -20.712 -6.155 1.00 96.19 78 ASN A CA 1
ATOM 624 C C . ASN A 1 78 ? 2.150 -19.759 -7.274 1.00 96.19 78 ASN A C 1
ATOM 626 O O . ASN A 1 78 ? 3.292 -19.288 -7.246 1.00 96.19 78 ASN A O 1
ATOM 630 N N . PRO A 1 79 ? 1.302 -19.448 -8.276 1.00 96.56 79 PRO A N 1
ATOM 631 C CA . PRO A 1 79 ? 1.688 -18.556 -9.363 1.00 96.56 79 PRO A CA 1
ATOM 632 C C . PRO A 1 79 ? 1.849 -17.090 -8.949 1.00 96.56 79 PRO A C 1
ATOM 634 O O . PRO A 1 79 ? 2.410 -16.340 -9.745 1.00 96.56 79 PRO A O 1
ATOM 637 N N . PHE A 1 80 ? 1.349 -16.663 -7.784 1.00 98.25 80 PHE A N 1
ATOM 638 C CA . PHE A 1 80 ? 1.368 -15.254 -7.393 1.00 98.25 80 PHE A CA 1
ATOM 639 C C . PHE A 1 80 ? 2.792 -14.709 -7.200 1.00 98.25 80 PHE A C 1
ATOM 641 O O . PHE A 1 80 ? 3.674 -15.361 -6.642 1.00 98.25 80 PHE A O 1
ATOM 648 N N . GLU A 1 81 ? 3.007 -13.477 -7.657 1.00 98.44 81 GLU A N 1
ATOM 649 C CA . GLU A 1 81 ? 4.282 -12.754 -7.562 1.00 98.44 81 GLU A CA 1
ATOM 650 C C . GLU A 1 81 ? 4.134 -11.364 -6.926 1.00 98.44 81 GLU A C 1
ATOM 652 O O . GLU A 1 81 ? 5.119 -10.802 -6.441 1.00 98.44 81 GLU A O 1
ATOM 657 N N . LEU A 1 82 ? 2.915 -10.821 -6.907 1.00 98.69 82 LEU A N 1
ATOM 658 C CA . LEU A 1 82 ? 2.556 -9.527 -6.331 1.00 98.69 82 LEU A CA 1
ATOM 659 C C . LEU A 1 82 ? 1.242 -9.679 -5.557 1.00 98.69 82 LEU A C 1
ATOM 661 O O . LEU A 1 82 ? 0.327 -10.362 -6.017 1.00 98.69 82 LEU A O 1
ATOM 665 N N . ALA A 1 83 ? 1.123 -9.037 -4.402 1.00 98.69 83 ALA A N 1
ATOM 666 C CA . ALA A 1 83 ? -0.110 -9.015 -3.635 1.00 98.69 83 ALA A CA 1
ATOM 667 C C . ALA A 1 83 ? -0.356 -7.667 -2.954 1.00 98.69 83 ALA A C 1
ATOM 669 O O . ALA A 1 83 ? 0.579 -6.913 -2.678 1.00 98.69 83 ALA A O 1
ATOM 670 N N . GLY A 1 84 ? -1.623 -7.360 -2.696 1.00 98.38 84 GLY A N 1
ATOM 671 C CA . GLY A 1 84 ? -2.034 -6.121 -2.045 1.00 98.38 84 GLY A CA 1
ATOM 672 C C . GLY A 1 84 ? -3.549 -5.982 -1.994 1.00 98.38 84 GLY A C 1
ATOM 673 O O . GLY A 1 84 ? -4.276 -6.973 -1.889 1.00 98.38 84 GLY A O 1
ATOM 674 N N . PHE A 1 85 ? -4.036 -4.748 -2.091 1.00 98.25 85 PHE A N 1
ATOM 675 C CA . PHE A 1 85 ? -5.465 -4.462 -2.025 1.00 98.25 85 PHE A CA 1
ATOM 676 C C . PHE A 1 85 ? -5.999 -3.865 -3.323 1.00 98.25 85 PHE A C 1
ATOM 678 O O . PHE A 1 85 ? -5.388 -2.981 -3.924 1.00 98.25 85 PHE A O 1
ATOM 685 N N . ARG A 1 86 ? -7.183 -4.319 -3.734 1.00 97.00 86 ARG A N 1
ATOM 686 C CA . ARG A 1 86 ? -7.975 -3.707 -4.797 1.00 97.00 86 ARG A CA 1
ATOM 687 C C . ARG A 1 86 ? -8.780 -2.562 -4.198 1.00 97.00 86 ARG A C 1
ATOM 689 O O . ARG A 1 86 ? -9.674 -2.800 -3.393 1.00 97.00 86 ARG A O 1
ATOM 696 N N . MET A 1 87 ? -8.493 -1.329 -4.596 1.00 94.38 87 MET A N 1
ATOM 697 C CA . MET A 1 87 ? -9.340 -0.182 -4.280 1.00 94.38 87 MET A CA 1
ATOM 698 C C . MET A 1 87 ? -10.458 -0.080 -5.309 1.00 94.38 87 MET A C 1
ATOM 700 O O . MET A 1 87 ? -10.219 0.303 -6.454 1.00 94.38 87 MET A O 1
ATOM 704 N N . THR A 1 88 ? -11.670 -0.432 -4.889 1.00 89.56 88 THR A N 1
ATOM 705 C CA . THR A 1 88 ? -12.888 -0.305 -5.692 1.00 89.56 88 THR A CA 1
ATOM 706 C C . THR A 1 88 ? -13.465 1.100 -5.521 1.00 89.56 88 THR A C 1
ATOM 708 O O . THR A 1 88 ? -13.816 1.502 -4.414 1.00 89.56 88 THR A O 1
ATOM 711 N N . ILE A 1 89 ? -13.529 1.866 -6.610 1.00 83.00 89 ILE A N 1
ATOM 712 C CA . ILE A 1 89 ? -14.094 3.224 -6.631 1.00 83.00 89 ILE A CA 1
ATOM 713 C C . ILE A 1 89 ? -15.590 3.153 -6.948 1.00 83.00 89 ILE A C 1
ATOM 715 O O . ILE A 1 89 ? -16.395 3.818 -6.300 1.00 83.00 89 ILE A O 1
ATOM 719 N N . ASN A 1 90 ? -15.956 2.338 -7.934 1.00 81.81 90 ASN A N 1
ATOM 720 C CA . ASN A 1 90 ? -17.328 1.987 -8.295 1.00 81.81 90 ASN A CA 1
ATOM 721 C C . ASN A 1 90 ? -17.319 0.659 -9.077 1.00 81.81 90 ASN A C 1
ATOM 723 O O . ASN A 1 90 ? -16.257 0.056 -9.249 1.00 81.81 90 ASN A O 1
ATOM 727 N N . ASP A 1 91 ? -18.482 0.227 -9.567 1.00 75.06 91 ASP A N 1
ATOM 728 C CA . ASP A 1 91 ? -18.645 -1.045 -10.289 1.00 75.06 91 ASP A CA 1
ATOM 729 C C . ASP A 1 91 ? -17.774 -1.158 -11.558 1.00 75.06 91 ASP A C 1
ATOM 731 O O . ASP A 1 91 ? -17.448 -2.263 -11.988 1.00 75.06 91 ASP A O 1
ATOM 735 N N . GLU A 1 92 ? -17.349 -0.033 -12.139 1.00 77.00 92 GLU A N 1
ATOM 736 C CA . GLU A 1 92 ? -16.561 0.028 -13.378 1.00 77.00 92 GLU A CA 1
ATOM 737 C C . GLU A 1 92 ? -15.072 0.326 -13.139 1.00 77.00 92 GLU A C 1
ATOM 739 O O . GLU A 1 92 ? -14.229 0.104 -14.014 1.00 77.00 92 GLU A O 1
ATOM 744 N N . MET A 1 93 ? -14.724 0.853 -11.963 1.00 81.88 93 MET A N 1
ATOM 745 C CA . MET A 1 93 ? -13.406 1.410 -11.685 1.00 81.88 93 MET A CA 1
ATOM 746 C C . MET A 1 93 ? -12.813 0.807 -10.417 1.00 81.88 93 MET A C 1
ATOM 748 O O . MET A 1 93 ? -13.263 1.056 -9.298 1.00 81.88 93 MET A O 1
ATOM 752 N N . SER A 1 94 ? -11.729 0.061 -10.599 1.00 91.56 94 SER A N 1
ATOM 753 C CA . SER A 1 94 ? -10.885 -0.425 -9.514 1.00 91.56 94 SER A CA 1
ATOM 754 C C . SER A 1 94 ? -9.415 -0.361 -9.911 1.00 91.56 94 SER A C 1
ATOM 756 O O . SER A 1 94 ? -9.089 -0.366 -11.096 1.00 91.56 94 SER A O 1
ATOM 758 N N . MET A 1 95 ? -8.540 -0.260 -8.915 1.00 94.06 95 MET A N 1
ATOM 759 C CA . MET A 1 95 ? -7.092 -0.184 -9.110 1.00 94.06 95 MET A CA 1
ATOM 760 C C . MET A 1 95 ? -6.347 -0.877 -7.976 1.00 94.06 95 MET A C 1
ATOM 762 O O . MET A 1 95 ? -6.884 -1.058 -6.879 1.00 94.06 95 MET A O 1
ATOM 766 N N . PHE A 1 96 ? -5.099 -1.254 -8.227 1.00 97.12 96 PHE A N 1
ATOM 767 C CA . PHE A 1 96 ? -4.213 -1.738 -7.171 1.00 97.12 96 PHE A CA 1
ATOM 768 C C . PHE A 1 96 ? -3.810 -0.567 -6.262 1.00 97.12 96 PHE A C 1
ATOM 770 O O . PHE A 1 96 ? -3.288 0.445 -6.729 1.00 97.12 96 PHE A O 1
ATOM 777 N N . TRP A 1 97 ? -4.030 -0.702 -4.957 1.00 96.00 97 TRP A N 1
ATOM 778 C CA . TRP A 1 97 ? -3.708 0.325 -3.971 1.00 96.00 97 TRP A CA 1
ATOM 779 C C . TRP A 1 97 ? -2.286 0.176 -3.422 1.00 96.00 97 TRP A C 1
ATOM 781 O O . TRP A 1 97 ? -1.889 -0.902 -2.988 1.00 96.00 97 TRP A O 1
ATOM 791 N N . ASN A 1 98 ? -1.507 1.260 -3.435 1.00 95.62 98 ASN A N 1
ATOM 792 C CA . ASN A 1 98 ? -0.057 1.220 -3.218 1.00 95.62 98 ASN A CA 1
ATOM 793 C C . ASN A 1 98 ? 0.404 1.323 -1.754 1.00 95.62 98 ASN A C 1
ATOM 795 O O . ASN A 1 98 ? 1.605 1.215 -1.499 1.00 95.62 98 ASN A O 1
ATOM 799 N N . GLY A 1 99 ? -0.492 1.547 -0.790 1.00 95.12 99 GLY A N 1
ATOM 800 C CA . GLY A 1 99 ? -0.084 1.759 0.605 1.00 95.12 99 GLY A CA 1
ATOM 801 C C . GLY A 1 99 ? 0.270 0.479 1.374 1.00 95.12 99 GLY A C 1
ATOM 802 O O . GLY A 1 99 ? 0.812 0.562 2.477 1.00 95.12 99 GLY A O 1
ATOM 803 N N . LEU A 1 100 ? 0.003 -0.697 0.793 1.00 97.62 100 LEU A N 1
ATOM 804 C CA . LEU A 1 100 ? 0.542 -1.983 1.231 1.00 97.62 100 LEU A CA 1
ATOM 805 C C . LEU A 1 100 ? 0.801 -2.859 0.001 1.00 97.62 100 LEU A C 1
ATOM 807 O O . LEU A 1 100 ? -0.130 -3.192 -0.732 1.00 97.62 100 LEU A O 1
ATOM 811 N N . ILE A 1 101 ? 2.066 -3.209 -0.228 1.00 98.62 101 ILE A N 1
ATOM 812 C CA . ILE A 1 101 ? 2.509 -3.985 -1.391 1.00 98.62 101 ILE A CA 1
ATOM 813 C C . ILE A 1 101 ? 3.364 -5.148 -0.900 1.00 98.62 101 ILE A C 1
ATOM 815 O O . ILE A 1 101 ? 4.378 -4.934 -0.242 1.00 98.62 101 ILE A O 1
ATOM 819 N N . ALA A 1 102 ? 2.992 -6.368 -1.259 1.00 98.69 102 ALA A N 1
ATOM 820 C CA . ALA A 1 102 ? 3.795 -7.562 -1.049 1.00 98.69 102 ALA A CA 1
ATOM 821 C C . ALA A 1 102 ? 4.296 -8.084 -2.398 1.00 98.69 102 ALA A C 1
ATOM 823 O O . ALA A 1 102 ? 3.535 -8.137 -3.361 1.00 98.69 102 ALA A O 1
ATOM 824 N N . GLY A 1 103 ? 5.566 -8.466 -2.498 1.00 98.50 103 GLY A N 1
ATOM 825 C CA . GLY A 1 103 ? 6.147 -8.902 -3.764 1.00 98.50 103 GLY A CA 1
ATOM 826 C C . GLY A 1 103 ? 7.284 -9.893 -3.589 1.00 98.50 103 GLY A C 1
ATOM 827 O O . GLY A 1 103 ? 8.060 -9.822 -2.635 1.00 98.50 103 GLY A O 1
ATOM 828 N N . ARG A 1 104 ? 7.408 -10.821 -4.538 1.00 98.44 104 ARG A N 1
ATOM 829 C CA . ARG A 1 104 ? 8.582 -11.695 -4.613 1.00 98.44 104 ARG A CA 1
ATOM 830 C C . ARG A 1 104 ? 9.792 -10.895 -5.086 1.00 98.44 104 ARG A C 1
ATOM 832 O O . ARG A 1 104 ? 9.673 -9.994 -5.920 1.00 98.44 104 ARG A O 1
ATOM 839 N N . LYS A 1 105 ? 10.972 -11.275 -4.596 1.00 98.12 105 LYS A N 1
ATOM 840 C CA . LYS A 1 105 ? 12.242 -10.766 -5.118 1.00 98.12 105 LYS A CA 1
ATOM 841 C C . LYS A 1 105 ? 12.298 -10.988 -6.632 1.00 98.12 105 LYS A C 1
ATOM 843 O O . LYS A 1 105 ? 12.034 -12.091 -7.102 1.00 98.12 105 LYS A O 1
ATOM 848 N N . GLY A 1 106 ? 12.660 -9.948 -7.377 1.00 98.12 106 GLY A N 1
ATOM 849 C CA . GLY A 1 106 ? 12.752 -9.989 -8.835 1.00 98.12 106 GLY A CA 1
ATOM 850 C C . GLY A 1 106 ? 11.411 -9.927 -9.572 1.00 98.12 106 GLY A C 1
ATOM 851 O O . GLY A 1 106 ? 11.402 -10.140 -10.781 1.00 98.12 106 GLY A O 1
ATOM 852 N N . CYS A 1 107 ? 10.292 -9.634 -8.894 1.00 98.44 107 CYS A N 1
ATOM 853 C CA . CYS A 1 107 ? 8.986 -9.490 -9.543 1.00 98.44 107 CYS A CA 1
ATOM 854 C C . CYS A 1 107 ? 9.044 -8.439 -10.665 1.00 98.44 107 CYS A C 1
ATOM 856 O O . CYS A 1 107 ? 9.262 -7.247 -10.424 1.00 98.44 107 CYS A O 1
ATOM 858 N N . ILE A 1 108 ? 8.841 -8.888 -11.906 1.00 97.81 108 ILE A N 1
ATOM 859 C CA . ILE A 1 108 ? 9.067 -8.061 -13.097 1.00 97.81 108 ILE A CA 1
ATOM 860 C C . ILE A 1 108 ? 8.068 -6.901 -13.202 1.00 97.81 108 ILE A C 1
ATOM 862 O O . ILE A 1 108 ? 8.434 -5.803 -13.619 1.00 97.81 108 ILE A O 1
ATOM 866 N N . ALA A 1 109 ? 6.833 -7.094 -12.727 1.00 98.25 109 ALA A N 1
ATOM 867 C CA . ALA A 1 109 ? 5.836 -6.030 -12.678 1.00 98.25 109 ALA A CA 1
ATOM 868 C C . ALA A 1 109 ? 6.274 -4.879 -11.758 1.00 98.25 109 ALA A C 1
ATOM 870 O O . ALA A 1 109 ? 6.060 -3.721 -12.100 1.00 98.25 109 ALA A O 1
ATOM 871 N N . ILE A 1 110 ? 6.943 -5.170 -10.633 1.00 98.62 110 ILE A N 1
ATOM 872 C CA . ILE A 1 110 ? 7.486 -4.137 -9.734 1.00 98.62 110 ILE A CA 1
ATOM 873 C C . ILE A 1 110 ? 8.594 -3.345 -10.435 1.00 98.62 110 ILE A C 1
ATOM 875 O O . ILE A 1 110 ? 8.629 -2.120 -10.320 1.00 98.62 110 ILE A O 1
ATOM 879 N N . LYS A 1 111 ? 9.463 -4.012 -11.208 1.00 97.81 111 LYS A N 1
ATOM 880 C CA . LYS A 1 111 ? 10.501 -3.330 -11.996 1.00 97.81 111 LYS A CA 1
ATOM 881 C C . LYS A 1 111 ? 9.888 -2.404 -13.041 1.00 97.81 111 LYS A C 1
ATOM 883 O O . LYS A 1 111 ? 10.249 -1.235 -13.099 1.00 97.81 111 LYS A O 1
ATOM 888 N N . HIS A 1 112 ? 8.929 -2.895 -13.823 1.00 98.06 112 HIS A N 1
ATOM 889 C CA . HIS A 1 112 ? 8.246 -2.090 -14.836 1.00 98.06 112 HIS A CA 1
ATOM 890 C C . HIS A 1 112 ? 7.452 -0.930 -14.235 1.00 98.06 112 HIS A C 1
ATOM 892 O O . HIS A 1 112 ? 7.426 0.164 -14.802 1.00 98.06 112 HIS A O 1
ATOM 898 N N . TRP A 1 113 ? 6.843 -1.149 -13.071 1.00 98.12 113 TRP A N 1
ATOM 899 C CA . TRP A 1 113 ? 6.147 -0.113 -12.323 1.00 98.12 113 TRP A CA 1
ATOM 900 C C . TRP A 1 113 ? 7.119 0.996 -11.909 1.00 98.12 113 TRP A C 1
ATOM 902 O O . TRP A 1 113 ? 6.863 2.173 -12.178 1.00 98.12 113 TRP A O 1
ATOM 912 N N . HIS A 1 114 ? 8.264 0.618 -11.338 1.00 97.75 114 HIS A N 1
ATOM 913 C CA . HIS A 1 114 ? 9.310 1.559 -10.947 1.00 97.75 114 HIS A CA 1
ATOM 914 C C . HIS A 1 114 ? 9.888 2.315 -12.140 1.00 97.75 114 HIS A C 1
ATOM 916 O O . HIS A 1 114 ? 9.950 3.537 -12.107 1.00 97.75 114 HIS A O 1
ATOM 922 N N . ASP A 1 115 ? 10.232 1.620 -13.224 1.00 96.56 115 ASP A N 1
ATOM 923 C CA . ASP A 1 115 ? 10.805 2.230 -14.431 1.00 96.56 115 ASP A CA 1
ATOM 924 C C . ASP A 1 115 ? 9.847 3.237 -15.072 1.00 96.56 115 ASP A C 1
ATOM 926 O O . ASP A 1 115 ? 10.253 4.321 -15.492 1.00 96.56 115 ASP A O 1
ATOM 930 N N . THR A 1 116 ? 8.553 2.905 -15.104 1.00 95.25 116 THR A N 1
ATOM 931 C CA . THR A 1 116 ? 7.511 3.818 -15.589 1.00 95.25 116 THR A CA 1
ATOM 932 C C . THR A 1 116 ? 7.441 5.068 -14.716 1.00 95.25 116 THR A C 1
ATOM 934 O O . THR A 1 116 ? 7.357 6.179 -15.239 1.00 95.25 116 THR A O 1
ATOM 937 N N . PHE A 1 117 ? 7.517 4.907 -13.391 1.00 95.31 117 PHE A N 1
ATOM 938 C CA . PHE A 1 117 ? 7.503 6.035 -12.464 1.00 95.31 117 PHE A CA 1
ATOM 939 C C . PHE A 1 117 ? 8.779 6.883 -12.570 1.00 95.31 117 PHE A C 1
ATOM 941 O O . PHE A 1 117 ? 8.684 8.109 -12.612 1.00 95.31 117 PHE A O 1
ATOM 948 N N . LEU A 1 118 ? 9.955 6.260 -12.700 1.00 95.00 118 LEU A N 1
ATOM 949 C CA . LEU A 1 118 ? 11.242 6.936 -12.889 1.00 95.00 118 LEU A CA 1
ATOM 950 C C . LEU A 1 118 ? 11.246 7.857 -14.103 1.00 95.00 118 LEU A C 1
ATOM 952 O O . LEU A 1 118 ? 11.707 8.994 -14.002 1.00 95.00 118 LEU A O 1
ATOM 956 N N . LYS A 1 119 ? 10.681 7.409 -15.227 1.00 92.00 119 LYS A N 1
ATOM 957 C CA . LYS A 1 119 ? 10.621 8.214 -16.451 1.00 92.00 119 LYS A CA 1
ATOM 958 C C . LYS A 1 119 ? 9.847 9.521 -16.287 1.00 92.00 119 LYS A C 1
ATOM 960 O O . LYS A 1 119 ? 10.149 10.502 -16.961 1.00 92.00 119 LYS A O 1
ATOM 965 N N . LEU A 1 120 ? 8.898 9.598 -15.350 1.00 90.56 120 LEU A N 1
ATOM 966 C CA . LEU A 1 120 ? 8.191 10.854 -15.067 1.00 90.56 120 LEU A CA 1
ATOM 967 C C . LEU A 1 120 ? 9.118 11.944 -14.504 1.00 90.56 120 LEU A C 1
ATOM 969 O O . LEU A 1 120 ? 8.816 13.133 -14.633 1.00 90.56 120 LEU A O 1
ATOM 973 N N . TRP A 1 121 ? 10.247 11.548 -13.915 1.00 91.38 121 TRP A N 1
ATOM 974 C CA . TRP A 1 121 ? 11.238 12.430 -13.302 1.00 91.38 121 TRP A CA 1
ATOM 975 C C . TRP A 1 121 ? 12.410 12.787 -14.228 1.00 91.38 121 TRP A C 1
ATOM 977 O O . TRP A 1 121 ? 13.293 13.546 -13.822 1.00 91.38 121 TRP A O 1
ATOM 987 N N . GLU A 1 122 ? 12.450 12.279 -15.464 1.00 88.56 122 GLU A N 1
ATOM 988 C CA . GLU A 1 122 ? 13.524 12.601 -16.408 1.00 88.56 122 GLU A CA 1
ATOM 989 C C . GLU A 1 122 ? 13.599 14.109 -16.670 1.00 88.56 122 GLU A C 1
ATOM 991 O O . GLU A 1 122 ? 12.615 14.758 -17.032 1.00 88.56 122 GLU A O 1
ATOM 996 N N . SER A 1 123 ? 14.792 14.673 -16.449 1.00 86.94 123 SER A N 1
ATOM 997 C CA . SER A 1 123 ? 15.079 16.107 -16.590 1.00 86.94 123 SER A CA 1
ATOM 998 C C . SER A 1 123 ? 14.148 17.023 -15.775 1.00 86.94 123 SER A C 1
ATOM 1000 O O . SER A 1 123 ? 13.913 18.171 -16.162 1.00 86.94 123 SER A O 1
ATOM 1002 N N . ARG A 1 124 ? 13.600 16.534 -14.652 1.00 86.81 124 ARG A N 1
ATOM 1003 C CA . ARG A 1 124 ? 12.596 17.241 -13.843 1.00 86.81 124 ARG A CA 1
ATOM 1004 C C . ARG A 1 124 ? 12.841 17.095 -12.350 1.00 86.81 124 ARG A C 1
ATOM 1006 O O . ARG A 1 124 ? 13.311 16.070 -11.873 1.00 86.81 124 ARG A O 1
ATOM 1013 N N . ASP A 1 125 ? 12.388 18.109 -11.617 1.00 87.94 125 ASP A N 1
ATOM 1014 C CA . ASP A 1 125 ? 12.462 18.164 -10.152 1.00 87.94 125 ASP A CA 1
ATOM 1015 C C . ASP A 1 125 ? 11.096 18.015 -9.480 1.00 87.94 125 ASP A C 1
ATOM 1017 O O . ASP A 1 125 ? 11.014 17.990 -8.259 1.00 87.94 125 ASP A O 1
ATOM 1021 N N . ARG A 1 126 ? 10.011 17.933 -10.256 1.00 85.00 126 ARG A N 1
ATOM 1022 C CA . ARG A 1 126 ? 8.638 17.761 -9.764 1.00 85.00 126 ARG A CA 1
ATOM 1023 C C . ARG A 1 126 ? 7.784 17.042 -10.806 1.00 85.00 126 ARG A C 1
ATOM 1025 O O . ARG A 1 126 ? 8.019 17.203 -12.002 1.00 85.00 126 ARG A O 1
ATOM 1032 N N . THR A 1 127 ? 6.753 16.341 -10.352 1.00 76.12 127 THR A N 1
ATOM 1033 C CA . THR A 1 127 ? 5.769 15.636 -11.197 1.00 76.12 127 THR A CA 1
ATOM 1034 C C . THR A 1 127 ? 4.508 16.452 -11.500 1.00 76.12 127 THR A C 1
ATOM 1036 O O . THR A 1 127 ? 3.706 16.089 -12.361 1.00 76.12 127 THR A O 1
ATOM 1039 N N . GLN A 1 128 ? 4.343 17.605 -10.848 1.00 72.56 128 GLN A N 1
ATOM 1040 C CA . GLN A 1 128 ? 3.261 18.547 -11.138 1.00 72.56 128 GLN A CA 1
ATOM 1041 C C . GLN A 1 128 ? 3.350 19.070 -12.579 1.00 72.56 128 GLN A C 1
ATOM 1043 O O . GLN A 1 128 ? 4.416 19.491 -13.024 1.00 72.56 128 GLN A O 1
ATOM 1048 N N . GLY A 1 129 ? 2.218 19.082 -13.290 1.00 61.47 129 GLY A N 1
ATOM 1049 C CA . GLY A 1 129 ? 2.127 19.557 -14.679 1.00 61.47 129 GLY A CA 1
ATOM 1050 C C . GLY A 1 129 ? 2.471 18.515 -15.751 1.00 61.47 129 GLY A C 1
ATOM 1051 O O . GLY A 1 129 ? 2.466 18.852 -16.931 1.00 61.47 129 GLY A O 1
ATOM 1052 N N . ILE A 1 130 ? 2.753 17.264 -15.366 1.00 62.88 130 ILE A N 1
ATOM 1053 C CA . ILE A 1 130 ? 2.921 16.138 -16.305 1.00 62.88 130 ILE A CA 1
ATOM 1054 C C . ILE A 1 130 ? 1.563 15.625 -16.792 1.00 62.88 130 ILE A C 1
ATOM 1056 O O . ILE A 1 130 ? 1.397 15.298 -17.965 1.00 62.88 130 ILE A O 1
ATOM 1060 N N . ALA A 1 131 ? 0.583 15.580 -15.891 1.00 55.97 131 ALA A N 1
ATOM 1061 C CA . ALA A 1 131 ? -0.805 15.374 -16.260 1.00 55.97 131 ALA A CA 1
ATOM 1062 C C . ALA A 1 131 ? -1.350 16.640 -16.941 1.00 55.97 131 ALA A C 1
ATOM 1064 O O . ALA A 1 131 ? -0.945 17.747 -16.568 1.00 55.97 131 ALA A O 1
ATOM 1065 N N . PRO A 1 132 ? -2.277 16.512 -17.904 1.00 52.97 132 PRO A N 1
ATOM 1066 C CA . PRO A 1 132 ? -2.953 17.671 -18.474 1.00 52.97 132 PRO A CA 1
ATOM 1067 C C . PRO A 1 132 ? -3.506 18.571 -17.360 1.00 52.97 132 PRO A C 1
ATOM 1069 O O . PRO A 1 132 ? -4.015 18.076 -16.351 1.00 52.97 132 PRO A O 1
ATOM 1072 N N . ALA A 1 133 ? -3.350 19.889 -17.532 1.00 54.81 133 ALA A N 1
ATOM 1073 C CA . ALA A 1 133 ? -3.690 20.927 -16.556 1.00 54.81 133 ALA A CA 1
ATOM 1074 C C . ALA A 1 133 ? -5.214 21.057 -16.362 1.00 54.81 133 ALA A C 1
ATOM 1076 O O . ALA A 1 133 ? -5.831 22.060 -16.711 1.00 54.81 133 ALA A O 1
ATOM 1077 N N . PHE A 1 134 ? -5.831 20.007 -15.830 1.00 65.38 134 PHE A N 1
ATOM 1078 C CA . PHE A 1 134 ? -7.225 19.959 -15.424 1.00 65.38 134 PHE A CA 1
ATOM 1079 C C . PHE A 1 134 ? -7.355 20.291 -13.935 1.00 65.38 134 PHE A C 1
ATOM 1081 O O . PHE A 1 134 ? -6.391 20.222 -13.170 1.00 65.38 134 PHE A O 1
ATOM 1088 N N . GLN A 1 135 ? -8.585 20.575 -13.503 1.00 63.66 135 GLN A N 1
ATOM 1089 C CA . GLN A 1 135 ? -8.937 20.915 -12.118 1.00 63.66 135 GLN A CA 1
ATOM 1090 C C . GLN A 1 135 ? -8.513 19.854 -11.077 1.00 63.66 135 GLN A C 1
ATOM 1092 O O . GLN A 1 135 ? -8.452 20.146 -9.886 1.00 63.66 135 GLN A O 1
ATOM 1097 N N . TYR A 1 136 ? -8.187 18.636 -11.516 1.00 71.94 136 TYR A N 1
ATOM 1098 C CA . TYR A 1 136 ? -7.809 17.507 -10.663 1.00 71.94 136 TYR A CA 1
ATOM 1099 C C . TYR A 1 136 ? -6.304 17.191 -10.683 1.00 71.94 136 TYR A C 1
ATOM 1101 O O . TYR A 1 136 ? -5.901 16.126 -10.220 1.00 71.94 136 TYR A O 1
ATOM 1109 N N . GLY A 1 137 ? -5.459 18.084 -11.214 1.00 75.94 137 GLY A N 1
ATOM 1110 C CA . GLY A 1 137 ? -4.020 17.838 -11.380 1.00 75.94 137 GLY A CA 1
ATOM 1111 C C . GLY A 1 137 ? -3.281 17.451 -10.091 1.00 75.94 137 GLY A C 1
ATOM 1112 O O . GLY A 1 137 ? -2.353 16.649 -10.140 1.00 75.94 137 GLY A O 1
ATOM 1113 N N . HIS A 1 138 ? -3.716 17.943 -8.927 1.00 78.69 138 HIS A N 1
ATOM 1114 C CA . HIS A 1 138 ? -3.147 17.552 -7.631 1.00 78.69 138 HIS A CA 1
ATOM 1115 C C . HIS A 1 138 ? -3.533 16.131 -7.204 1.00 78.69 138 HIS A C 1
ATOM 1117 O O . HIS A 1 138 ? -2.701 15.445 -6.617 1.00 78.69 138 HIS A O 1
ATOM 1123 N N . TYR A 1 139 ? -4.750 15.670 -7.520 1.00 81.69 139 TYR A N 1
ATOM 1124 C CA . TYR A 1 139 ? -5.156 14.274 -7.313 1.00 81.69 139 TYR A CA 1
ATOM 1125 C C . TYR A 1 139 ? -4.344 13.347 -8.210 1.00 81.69 139 TYR A C 1
ATOM 1127 O O . TYR A 1 139 ? -3.882 12.301 -7.761 1.00 81.69 139 TYR A O 1
ATOM 1135 N N . VAL A 1 140 ? -4.149 13.752 -9.469 1.00 84.75 140 VAL A N 1
ATOM 1136 C CA . VAL A 1 140 ? -3.366 12.961 -10.417 1.00 84.75 140 VAL A CA 1
ATOM 1137 C C . VAL A 1 140 ? -1.915 12.861 -9.978 1.00 84.75 140 VAL A C 1
ATOM 1139 O O . VAL A 1 140 ? -1.369 11.767 -9.997 1.00 84.75 140 VAL A O 1
ATOM 1142 N N . ASP A 1 141 ? -1.320 13.967 -9.529 1.00 87.19 141 ASP A N 1
ATOM 1143 C CA . ASP A 1 141 ? 0.031 13.973 -8.971 1.00 87.19 141 ASP A CA 1
ATOM 1144 C C . ASP A 1 141 ? 0.146 13.065 -7.742 1.00 87.19 141 ASP A C 1
ATOM 1146 O O . ASP A 1 141 ? 1.083 12.287 -7.659 1.00 87.19 141 ASP A O 1
ATOM 1150 N N . TYR A 1 142 ? -0.817 13.104 -6.817 1.00 88.00 142 TYR A N 1
ATOM 1151 C CA . TYR A 1 142 ? -0.808 12.249 -5.624 1.00 88.00 142 TYR A CA 1
ATOM 1152 C C . TYR A 1 142 ? -0.942 10.752 -5.946 1.00 88.00 142 TYR A C 1
ATOM 1154 O O . TYR A 1 142 ? -0.297 9.924 -5.312 1.00 88.00 142 TYR A O 1
ATOM 1162 N N . LEU A 1 143 ? -1.765 10.396 -6.938 1.00 91.00 143 LEU A N 1
ATOM 1163 C CA . LEU A 1 143 ? -2.024 9.009 -7.348 1.00 91.00 143 LEU A CA 1
ATOM 1164 C C . LEU A 1 143 ? -1.101 8.530 -8.477 1.00 91.00 143 LEU A C 1
ATOM 1166 O O . LEU A 1 143 ? -1.290 7.435 -9.009 1.00 91.00 143 LEU A O 1
ATOM 1170 N N . ILE A 1 144 ? -0.112 9.333 -8.874 1.00 92.12 144 ILE A N 1
ATOM 1171 C CA . ILE A 1 144 ? 0.623 9.114 -10.122 1.00 92.12 144 ILE A CA 1
ATOM 1172 C C . ILE A 1 144 ? 1.364 7.775 -10.148 1.00 92.12 144 ILE A C 1
ATOM 1174 O O . ILE A 1 144 ? 1.430 7.123 -11.190 1.00 92.12 144 ILE A O 1
ATOM 1178 N N . GLN A 1 145 ? 1.865 7.322 -8.995 1.00 94.62 145 GLN A N 1
ATOM 1179 C CA . GLN A 1 145 ? 2.516 6.025 -8.876 1.00 94.62 145 GLN A CA 1
ATOM 1180 C C . GLN A 1 145 ? 1.513 4.895 -9.163 1.00 94.62 145 GLN A C 1
ATOM 1182 O O . GLN A 1 145 ? 1.817 3.999 -9.943 1.00 94.62 145 GLN A O 1
ATOM 1187 N N . MET A 1 146 ? 0.284 4.966 -8.644 1.00 95.06 146 MET A N 1
ATOM 1188 C CA . MET A 1 146 ? -0.774 3.990 -8.951 1.00 95.06 146 MET A CA 1
ATOM 1189 C C . MET A 1 146 ? -1.161 4.018 -10.436 1.00 95.06 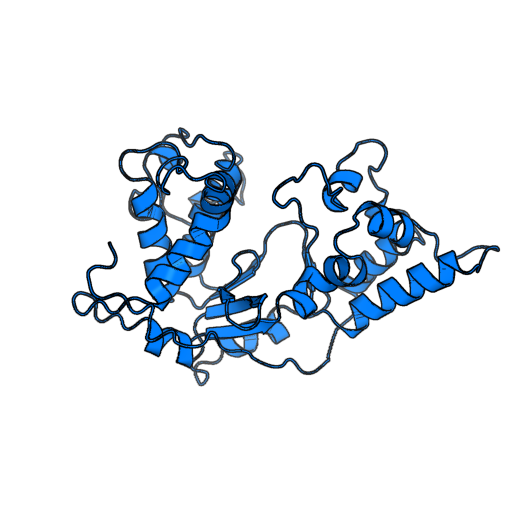146 MET A C 1
ATOM 1191 O O . MET A 1 146 ? -1.368 2.966 -11.035 1.00 95.06 146 MET A O 1
ATOM 1195 N N . PHE A 1 147 ? -1.165 5.189 -11.080 1.00 93.44 147 PHE A N 1
ATOM 1196 C CA . PHE A 1 147 ? -1.393 5.273 -12.527 1.00 93.44 147 PHE A CA 1
ATOM 1197 C C . PHE A 1 147 ? -0.260 4.678 -13.368 1.00 93.44 147 PHE A C 1
ATOM 1199 O O . PHE A 1 147 ? -0.527 4.140 -14.442 1.00 93.44 147 PHE A O 1
ATOM 1206 N N . CYS A 1 148 ? 0.985 4.706 -12.886 1.00 95.44 148 CYS A N 1
ATOM 1207 C CA . CYS A 1 148 ? 2.077 3.973 -13.531 1.00 95.44 148 CYS A CA 1
ATOM 1208 C C . CYS A 1 148 ? 1.812 2.460 -13.510 1.00 95.44 148 CYS A C 1
ATOM 1210 O O . CYS A 1 148 ? 2.058 1.786 -14.510 1.00 95.44 148 CYS A O 1
ATOM 1212 N N . LEU A 1 149 ? 1.255 1.936 -12.412 1.00 96.69 149 LEU A N 1
ATOM 1213 C CA . LEU A 1 149 ? 0.863 0.530 -12.319 1.00 96.69 149 LEU A CA 1
ATOM 1214 C C . LEU A 1 149 ? -0.300 0.196 -13.259 1.00 96.69 149 LEU A C 1
ATOM 1216 O O . LEU A 1 149 ? -0.232 -0.785 -13.995 1.00 96.69 149 LEU A O 1
ATOM 1220 N N . GLU A 1 150 ? -1.340 1.034 -13.282 1.00 94.19 150 GLU A N 1
ATOM 1221 C CA . GLU A 1 150 ? -2.469 0.862 -14.203 1.00 94.19 150 GLU A CA 1
ATOM 1222 C C . GLU A 1 150 ? -2.016 0.895 -15.669 1.00 94.19 150 GLU A C 1
ATOM 1224 O O . GLU A 1 150 ? -2.469 0.079 -16.471 1.00 94.19 150 GLU A O 1
ATOM 1229 N N . ARG A 1 151 ? -1.058 1.765 -16.022 1.00 94.00 151 ARG A N 1
ATOM 1230 C CA . ARG A 1 151 ? -0.459 1.774 -17.363 1.00 94.00 151 ARG A CA 1
ATOM 1231 C C . ARG A 1 151 ? 0.154 0.418 -17.704 1.00 94.00 151 ARG A C 1
ATOM 1233 O O . ARG A 1 151 ? -0.169 -0.124 -18.757 1.00 94.00 151 ARG A O 1
ATOM 1240 N N . ILE A 1 152 ? 1.022 -0.132 -16.849 1.00 96.44 152 ILE A N 1
ATOM 1241 C CA . ILE A 1 152 ? 1.684 -1.408 -17.161 1.00 96.44 152 ILE A CA 1
ATOM 1242 C C . ILE A 1 152 ? 0.715 -2.591 -17.122 1.00 96.44 152 ILE A C 1
ATOM 1244 O O . ILE A 1 152 ? 0.902 -3.544 -17.871 1.00 96.44 152 ILE A O 1
ATOM 1248 N N . ARG A 1 153 ? -0.350 -2.516 -16.314 1.00 95.56 153 ARG A N 1
ATOM 1249 C CA . ARG A 1 153 ? -1.423 -3.517 -16.274 1.00 95.56 153 ARG A CA 1
ATOM 1250 C C . ARG A 1 153 ? -2.157 -3.630 -17.609 1.00 95.56 153 ARG A C 1
ATOM 1252 O O . ARG A 1 153 ? -2.582 -4.721 -17.966 1.00 95.56 153 ARG A O 1
ATOM 1259 N N . HIS A 1 154 ? -2.302 -2.524 -18.334 1.00 95.44 154 HIS A N 1
ATOM 1260 C CA . HIS A 1 154 ? -2.977 -2.478 -19.632 1.00 95.44 154 HIS A CA 1
ATOM 1261 C C . HIS A 1 154 ? -2.043 -2.604 -20.838 1.00 95.44 154 HIS A C 1
ATOM 1263 O O . HIS A 1 154 ? -2.523 -2.653 -21.969 1.00 95.44 154 HIS A O 1
ATOM 1269 N N . LEU A 1 155 ? -0.729 -2.623 -20.619 1.00 96.75 155 LEU A N 1
ATOM 1270 C CA . LEU A 1 155 ? 0.259 -2.582 -21.687 1.00 96.75 155 LEU A CA 1
ATOM 1271 C C . LEU A 1 155 ? 0.618 -3.976 -22.206 1.00 96.75 155 LEU A C 1
ATOM 1273 O O . LEU A 1 155 ? 1.019 -4.851 -21.442 1.00 96.75 155 LEU A O 1
ATOM 1277 N N . GLU A 1 156 ? 0.586 -4.113 -23.525 1.00 96.69 156 GLU A N 1
ATOM 1278 C CA . GLU A 1 156 ? 1.300 -5.133 -24.286 1.00 96.69 156 GLU A CA 1
ATOM 1279 C C . GLU A 1 156 ? 2.535 -4.493 -24.939 1.00 96.69 156 GLU A C 1
ATOM 1281 O O . GLU A 1 156 ? 2.419 -3.598 -25.786 1.00 96.69 156 GLU A O 1
ATOM 1286 N N . ASP A 1 157 ? 3.721 -4.966 -24.556 1.00 96.25 157 ASP A N 1
ATOM 1287 C CA . ASP A 1 157 ? 4.999 -4.541 -25.128 1.00 96.25 157 ASP A CA 1
ATOM 1288 C C . ASP A 1 157 ? 5.797 -5.765 -25.618 1.00 96.25 157 ASP A C 1
ATOM 1290 O O . ASP A 1 157 ? 6.473 -6.440 -24.829 1.00 96.25 157 ASP A O 1
ATOM 1294 N N . PRO A 1 158 ? 5.761 -6.071 -26.930 1.00 93.75 158 PRO A N 1
ATOM 1295 C CA . PRO A 1 158 ? 6.474 -7.219 -27.479 1.00 93.75 158 PRO A CA 1
ATOM 1296 C C . PRO A 1 158 ? 7.999 -7.055 -27.432 1.00 93.75 158 PRO A C 1
ATOM 1298 O O . PRO A 1 158 ? 8.708 -8.054 -27.530 1.00 93.75 158 PRO A O 1
ATOM 1301 N N . THR A 1 159 ? 8.526 -5.833 -27.275 1.00 94.44 159 THR A N 1
ATOM 1302 C CA . THR A 1 159 ? 9.979 -5.585 -27.269 1.00 94.44 159 THR A CA 1
ATOM 1303 C C . THR A 1 159 ? 10.659 -6.095 -26.000 1.00 94.44 159 THR A C 1
ATOM 1305 O O . THR A 1 159 ? 11.845 -6.419 -26.025 1.00 94.44 159 THR A O 1
ATOM 1308 N N . ILE A 1 160 ? 9.891 -6.229 -24.917 1.00 94.19 160 ILE A N 1
ATOM 1309 C CA . ILE A 1 160 ? 10.330 -6.756 -23.619 1.00 94.19 160 ILE A CA 1
ATOM 1310 C C . ILE A 1 160 ? 9.550 -8.014 -23.206 1.00 94.19 160 ILE A C 1
ATOM 1312 O O . ILE A 1 160 ? 9.645 -8.445 -22.060 1.00 94.19 160 ILE A O 1
ATOM 1316 N N . ALA A 1 161 ? 8.780 -8.599 -24.132 1.00 94.88 161 ALA A N 1
ATOM 1317 C CA . ALA A 1 161 ? 7.897 -9.740 -23.884 1.00 94.88 161 ALA A CA 1
ATOM 1318 C C . ALA A 1 161 ? 6.929 -9.523 -22.700 1.00 94.88 161 ALA A C 1
ATOM 1320 O O . ALA A 1 161 ? 6.676 -10.437 -21.911 1.00 94.88 161 ALA A O 1
ATOM 1321 N N . TRP A 1 162 ? 6.385 -8.309 -22.579 1.00 97.25 162 TRP A N 1
ATOM 1322 C CA . TRP A 1 162 ? 5.429 -7.950 -21.538 1.00 97.25 162 TRP A CA 1
ATOM 1323 C C . TRP A 1 162 ? 3.991 -8.035 -22.053 1.00 97.25 162 TRP A C 1
ATOM 1325 O O . TRP A 1 162 ? 3.621 -7.380 -23.026 1.00 97.25 162 TRP A O 1
ATOM 1335 N N . ASP A 1 163 ? 3.177 -8.821 -21.356 1.00 96.94 163 ASP A N 1
ATOM 1336 C CA . ASP A 1 163 ? 1.726 -8.895 -21.514 1.00 96.94 163 ASP A CA 1
ATOM 1337 C C . ASP A 1 163 ? 1.104 -8.600 -20.146 1.00 96.94 163 ASP A C 1
ATOM 1339 O O . ASP A 1 163 ? 0.925 -9.492 -19.309 1.00 96.94 163 ASP A O 1
ATOM 1343 N N . GLY A 1 164 ? 0.857 -7.314 -19.892 1.00 96.81 164 GLY A N 1
ATOM 1344 C CA . GLY A 1 164 ? 0.293 -6.824 -18.640 1.00 96.81 164 GLY A CA 1
ATOM 1345 C C . GLY A 1 164 ? -1.051 -7.462 -18.295 1.00 96.81 164 GLY A C 1
ATOM 1346 O O . GLY A 1 164 ? -1.166 -8.032 -17.205 1.00 96.81 164 GLY A O 1
ATOM 1347 N N . PRO A 1 165 ? -2.053 -7.440 -19.193 1.00 95.81 165 PRO A N 1
ATOM 1348 C CA . PRO A 1 165 ? -3.365 -8.022 -18.917 1.00 95.81 165 PRO A CA 1
ATOM 1349 C C . PRO A 1 165 ? -3.289 -9.497 -18.505 1.00 95.81 165 PRO A C 1
ATOM 1351 O O . PRO A 1 165 ? -3.891 -9.921 -17.507 1.00 95.81 165 PRO A O 1
ATOM 1354 N N . ALA A 1 166 ? -2.505 -10.293 -19.232 1.00 95.75 166 ALA A N 1
ATOM 1355 C CA . ALA A 1 166 ? -2.369 -11.712 -18.953 1.00 95.75 166 ALA A CA 1
ATOM 1356 C C . ALA A 1 166 ? -1.509 -11.981 -17.706 1.00 95.75 166 ALA A C 1
ATOM 1358 O O . ALA A 1 166 ? -1.766 -12.938 -16.973 1.00 95.75 166 ALA A O 1
ATOM 1359 N N . TRP A 1 167 ? -0.500 -11.150 -17.431 1.00 97.44 167 TRP A N 1
ATOM 1360 C CA . TRP A 1 167 ? 0.294 -11.250 -16.208 1.00 97.44 167 TRP A CA 1
ATOM 1361 C C . TRP A 1 167 ? -0.566 -10.938 -14.977 1.00 97.44 167 TRP A C 1
ATOM 1363 O O . TRP A 1 167 ? -0.675 -11.776 -14.082 1.00 97.44 167 TRP A O 1
ATOM 1373 N N . PHE A 1 168 ? -1.262 -9.797 -14.954 1.00 97.12 168 PHE A N 1
ATOM 1374 C CA . PHE A 1 168 ? -2.050 -9.363 -13.795 1.00 97.12 168 PHE A CA 1
ATOM 1375 C C . PHE A 1 168 ? -3.197 -10.315 -13.451 1.00 97.12 168 PHE A C 1
ATOM 1377 O O . PHE A 1 168 ? -3.448 -10.565 -12.274 1.00 97.12 168 PHE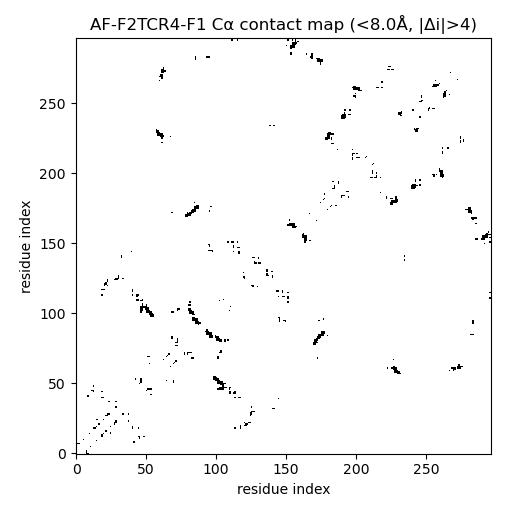 A O 1
ATOM 1384 N N . SER A 1 169 ? -3.853 -10.898 -14.458 1.00 94.69 169 SER A N 1
ATOM 1385 C CA . SER A 1 169 ? -4.937 -11.868 -14.246 1.00 94.69 169 SER A CA 1
ATOM 1386 C C . SER A 1 169 ? -4.481 -13.196 -13.626 1.00 94.69 169 SER A C 1
ATOM 1388 O O . SER A 1 169 ? -5.311 -13.927 -13.090 1.00 94.69 169 SER A O 1
ATOM 1390 N N . ARG A 1 170 ? -3.181 -13.522 -13.679 1.00 95.75 170 ARG A N 1
ATOM 1391 C CA . ARG A 1 170 ? -2.632 -14.800 -13.187 1.00 95.75 170 ARG A CA 1
ATOM 1392 C C . ARG A 1 170 ? -1.698 -14.668 -11.990 1.00 95.75 170 ARG A C 1
ATOM 1394 O O . ARG A 1 170 ? -1.517 -15.635 -11.256 1.00 95.75 170 ARG A O 1
ATOM 1401 N N . LYS A 1 171 ? -1.041 -13.518 -11.847 1.00 97.88 171 LYS A N 1
ATOM 1402 C CA . LYS A 1 171 ? 0.130 -13.340 -10.977 1.00 97.88 171 LYS A CA 1
ATOM 1403 C C . LYS A 1 171 ? -0.124 -12.439 -9.774 1.00 97.88 171 LYS A C 1
ATOM 1405 O O . LYS A 1 171 ? 0.775 -12.292 -8.948 1.00 97.88 171 LYS A O 1
ATOM 1410 N N . VAL A 1 172 ? -1.323 -11.866 -9.647 1.00 98.31 172 VAL A N 1
ATOM 1411 C CA . VAL A 1 172 ? -1.643 -10.912 -8.579 1.00 98.31 172 VAL A CA 1
ATOM 1412 C C . VAL A 1 172 ? -2.709 -11.459 -7.639 1.00 98.31 172 VAL A C 1
ATOM 1414 O O . VAL A 1 172 ? -3.770 -11.892 -8.080 1.00 98.31 172 VAL A O 1
ATOM 1417 N N . LEU A 1 173 ? -2.429 -11.393 -6.338 1.00 98.44 173 LEU A N 1
ATOM 1418 C CA . LEU A 1 173 ? -3.377 -11.691 -5.268 1.00 98.44 173 LEU A CA 1
ATOM 1419 C C . LEU A 1 173 ? -3.906 -10.386 -4.662 1.00 98.44 173 LEU A C 1
ATOM 1421 O O . LEU A 1 173 ? -3.131 -9.590 -4.137 1.00 98.44 173 LEU A O 1
ATOM 1425 N N . LEU A 1 174 ? -5.219 -10.160 -4.705 1.00 98.38 174 LEU A N 1
ATOM 1426 C CA . LEU A 1 174 ? -5.830 -8.945 -4.156 1.00 98.38 174 LEU A CA 1
ATOM 1427 C C . LEU A 1 174 ? -6.947 -9.258 -3.177 1.00 98.38 174 LEU A C 1
ATOM 1429 O O . LEU A 1 174 ? -7.712 -10.192 -3.392 1.00 98.38 174 LEU A O 1
ATOM 1433 N N . PHE A 1 175 ? -7.103 -8.401 -2.173 1.00 98.00 175 PHE A N 1
ATOM 1434 C CA . PHE A 1 175 ? -8.284 -8.355 -1.307 1.00 98.00 175 PHE A CA 1
ATOM 1435 C C . PHE A 1 175 ? -8.940 -6.972 -1.351 1.00 98.00 175 PHE A C 1
ATOM 1437 O O . PHE A 1 175 ? -8.348 -6.017 -1.852 1.00 98.00 175 PHE A O 1
ATOM 1444 N N . GLU A 1 176 ? -10.175 -6.848 -0.868 1.00 96.62 176 GLU A N 1
ATOM 1445 C CA . GLU A 1 176 ? -10.939 -5.597 -0.975 1.00 96.62 176 GLU A CA 1
ATOM 1446 C C . GLU A 1 176 ? -10.376 -4.524 -0.038 1.00 96.62 176 GLU A C 1
ATOM 1448 O O . GLU A 1 176 ? -10.370 -4.683 1.179 1.00 96.62 176 GLU A O 1
ATOM 1453 N N . CYS A 1 177 ? -9.931 -3.396 -0.591 1.00 96.94 177 CYS A N 1
ATOM 1454 C CA . CYS A 1 177 ? -9.313 -2.329 0.194 1.00 96.94 177 CYS A CA 1
ATOM 1455 C C . CYS A 1 177 ? -10.297 -1.721 1.202 1.00 96.9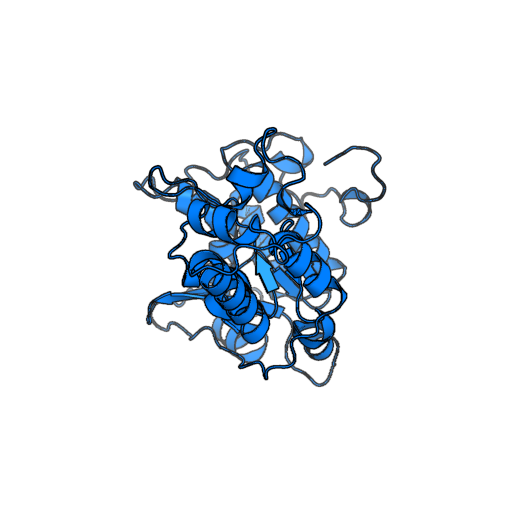4 177 CYS A C 1
ATOM 1457 O O . CYS A 1 177 ? -9.931 -1.444 2.345 1.00 96.94 177 CYS A O 1
ATOM 1459 N N . VAL A 1 178 ? -11.566 -1.538 0.819 1.0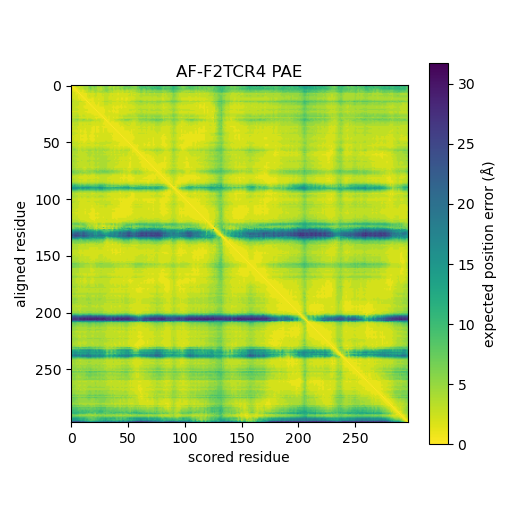0 95.25 178 VAL A N 1
ATOM 1460 C CA . VAL A 1 178 ? -12.544 -0.889 1.704 1.00 95.25 178 VAL A CA 1
ATOM 1461 C C . VAL A 1 178 ? -12.758 -1.688 2.987 1.00 95.25 178 VAL A C 1
ATOM 1463 O O . VAL A 1 178 ? -12.675 -1.116 4.070 1.00 95.25 178 VAL A O 1
ATOM 1466 N N . SER A 1 179 ? -12.997 -2.997 2.894 1.00 96.25 179 SER A N 1
ATOM 1467 C CA . SER A 1 179 ? -13.248 -3.831 4.075 1.00 96.25 179 SER A CA 1
ATOM 1468 C C . SER A 1 179 ? -11.975 -4.205 4.828 1.00 96.25 179 SER A C 1
ATOM 1470 O O . SER A 1 179 ? -12.024 -4.359 6.044 1.00 96.25 179 SER A O 1
ATOM 1472 N N . GLU A 1 180 ? -10.836 -4.349 4.144 1.00 97.62 180 GLU A N 1
ATOM 1473 C CA . GLU A 1 180 ? -9.596 -4.805 4.783 1.00 97.62 180 GLU A CA 1
ATOM 1474 C C . GLU A 1 180 ? -8.712 -3.683 5.328 1.00 97.62 180 GLU A C 1
ATOM 1476 O O . GLU A 1 180 ? -7.843 -3.972 6.148 1.00 97.62 180 GLU A O 1
ATOM 1481 N N . VAL A 1 181 ? -8.894 -2.439 4.870 1.00 97.12 181 VAL A N 1
ATOM 1482 C CA . VAL A 1 181 ? -7.996 -1.306 5.170 1.00 97.12 181 VAL A CA 1
ATOM 1483 C C . VAL A 1 181 ? -8.761 -0.076 5.655 1.00 97.12 181 VAL A C 1
ATOM 1485 O O . VAL A 1 181 ? -8.383 0.529 6.662 1.00 97.12 181 VAL A O 1
ATOM 1488 N N . TYR A 1 182 ? -9.824 0.305 4.939 1.00 96.00 182 TYR A N 1
ATOM 1489 C CA . TYR A 1 182 ? -10.549 1.566 5.149 1.00 96.00 182 TYR A CA 1
ATOM 1490 C C . TYR A 1 182 ? -11.923 1.402 5.808 1.00 96.00 182 TYR A C 1
ATOM 1492 O O . TYR A 1 182 ? -12.803 2.257 5.664 1.00 96.00 182 TYR A O 1
ATOM 1500 N N . TRP A 1 183 ? -12.125 0.318 6.557 1.00 97.12 183 TRP A N 1
ATOM 1501 C CA . TRP A 1 183 ? -13.438 0.013 7.121 1.00 97.12 183 TRP A CA 1
ATOM 1502 C C . TRP A 1 183 ? -13.885 1.053 8.147 1.00 97.12 183 TRP A C 1
ATOM 1504 O O . TRP A 1 183 ? -15.045 1.451 8.172 1.00 97.12 183 TRP A O 1
ATOM 1514 N N . VAL A 1 184 ? -12.944 1.599 8.918 1.00 95.81 184 VAL A N 1
ATOM 1515 C CA . VAL A 1 184 ? -13.190 2.724 9.832 1.00 95.81 184 VAL A CA 1
ATOM 1516 C C . VAL A 1 184 ? -13.776 3.932 9.110 1.00 95.81 184 VAL A C 1
ATOM 1518 O O . VAL A 1 184 ? -14.764 4.520 9.559 1.00 95.81 184 VAL A O 1
ATOM 1521 N N . GLN A 1 185 ? -13.183 4.296 7.977 1.00 94.19 185 GLN A N 1
ATOM 1522 C CA . GLN A 1 185 ? -13.641 5.411 7.164 1.00 94.19 185 GLN A CA 1
ATOM 1523 C C . GLN A 1 185 ? -14.971 5.085 6.485 1.00 94.19 185 GLN A C 1
ATOM 1525 O O . GLN A 1 185 ? -15.819 5.965 6.379 1.00 94.19 185 GLN A O 1
ATOM 1530 N N . HIS A 1 186 ? -15.192 3.830 6.089 1.00 95.00 186 HIS A N 1
ATOM 1531 C CA . HIS A 1 186 ? -16.473 3.379 5.556 1.00 95.00 186 HIS A CA 1
ATOM 1532 C C . HIS A 1 186 ? -17.606 3.530 6.585 1.00 95.00 186 HIS A C 1
ATOM 1534 O O . HIS A 1 186 ? -18.595 4.202 6.300 1.00 95.00 186 HIS A O 1
ATOM 1540 N N . LEU A 1 187 ? -17.429 2.996 7.800 1.00 96.69 187 LEU A N 1
ATOM 1541 C CA . LEU A 1 187 ? -18.427 3.016 8.881 1.00 96.69 187 LEU A CA 1
ATOM 1542 C C . LEU A 1 187 ? -18.833 4.427 9.329 1.00 96.69 187 LEU A C 1
ATOM 1544 O O . LEU A 1 187 ? -19.908 4.625 9.890 1.00 96.69 187 LEU A O 1
ATOM 1548 N N . THR A 1 188 ? -17.960 5.408 9.121 1.00 95.25 188 THR A N 1
ATOM 1549 C CA . THR A 1 188 ? -18.155 6.792 9.579 1.00 95.25 188 THR A CA 1
ATOM 1550 C C . THR A 1 188 ? -18.313 7.778 8.432 1.00 95.25 188 THR A C 1
ATOM 1552 O O . THR A 1 188 ? -18.324 8.980 8.669 1.00 95.25 188 THR A O 1
ATOM 1555 N N . HIS A 1 189 ? -18.411 7.302 7.187 1.00 92.94 189 HIS A N 1
ATOM 1556 C CA . HIS A 1 189 ? -18.445 8.154 5.995 1.00 92.94 189 HIS A CA 1
ATOM 1557 C C . HIS A 1 189 ? -17.308 9.190 5.959 1.00 92.94 189 HIS A C 1
ATOM 1559 O O . HIS A 1 189 ? -17.504 10.333 5.555 1.00 92.94 189 HIS A O 1
ATOM 1565 N N . TRP A 1 190 ? -16.106 8.765 6.355 1.00 91.69 190 TRP A N 1
ATOM 1566 C CA . TRP A 1 190 ? -14.894 9.585 6.449 1.00 91.69 190 TRP A CA 1
ATOM 1567 C C . TRP A 1 190 ? -14.928 10.696 7.515 1.00 91.69 190 TRP A C 1
ATOM 1569 O O . TRP A 1 190 ? -14.072 11.578 7.480 1.00 91.69 190 TRP A O 1
ATOM 1579 N N . ASP A 1 191 ? -15.845 10.641 8.485 1.00 92.88 191 ASP A N 1
ATOM 1580 C CA . ASP A 1 191 ? -15.892 11.582 9.609 1.00 92.88 191 ASP A CA 1
ATOM 1581 C C . ASP A 1 191 ? -14.825 11.247 10.667 1.00 92.88 191 ASP A C 1
ATOM 1583 O O . ASP A 1 191 ? -15.025 10.412 11.555 1.00 92.88 191 ASP A O 1
ATOM 1587 N N . GLY A 1 192 ? -13.663 11.898 10.572 1.00 94.06 192 GLY A N 1
ATOM 1588 C CA . GLY A 1 192 ? -12.564 11.712 11.516 1.00 94.06 192 GLY A CA 1
ATOM 1589 C C . GLY A 1 192 ? -12.862 12.217 12.926 1.00 94.06 192 GLY A C 1
ATOM 1590 O O . GLY A 1 192 ? -12.320 11.653 13.877 1.00 94.06 192 GLY A O 1
ATOM 1591 N N . ARG A 1 193 ? -13.741 13.215 13.092 1.00 94.50 193 ARG A N 1
ATOM 1592 C CA . ARG A 1 193 ? -14.137 13.708 14.418 1.00 94.50 193 ARG A CA 1
ATOM 1593 C C . ARG A 1 193 ? -14.966 12.663 15.142 1.00 94.50 193 ARG A C 1
ATOM 1595 O O . ARG A 1 193 ? -14.653 12.319 16.279 1.00 94.50 193 ARG A O 1
ATOM 1602 N N . LYS A 1 194 ? -15.941 12.073 14.445 1.00 95.7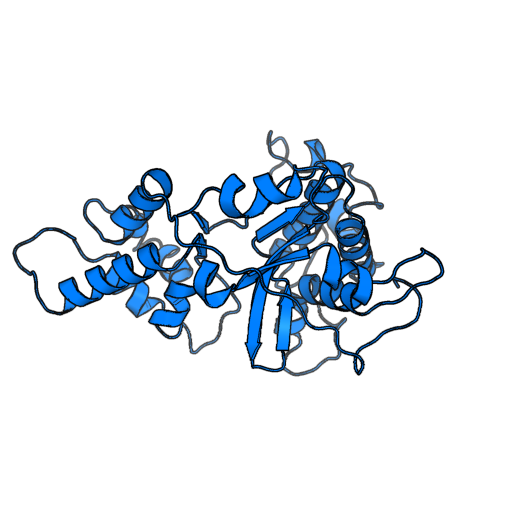5 194 LYS A N 1
ATOM 1603 C CA . LYS A 1 194 ? -16.725 10.951 14.966 1.00 95.75 194 LYS A CA 1
ATOM 1604 C C . LYS A 1 194 ? -15.827 9.769 15.339 1.00 95.75 194 LYS A C 1
ATOM 1606 O O . LYS A 1 194 ? -16.008 9.174 16.400 1.00 95.75 194 LYS A O 1
ATOM 1611 N N . GLN A 1 195 ? -14.840 9.442 14.498 1.00 97.12 195 GLN A N 1
ATOM 1612 C CA . GLN A 1 195 ? -13.856 8.400 14.814 1.00 97.12 195 GLN A CA 1
ATOM 1613 C C . GLN A 1 195 ? -13.074 8.735 16.094 1.00 97.12 195 GLN A C 1
ATOM 1615 O O . GLN A 1 195 ? -12.964 7.884 16.973 1.00 97.12 195 GLN A O 1
ATOM 1620 N N . PHE A 1 196 ? -12.574 9.967 16.225 1.00 97.12 196 PHE A N 1
ATOM 1621 C CA . PHE A 1 196 ? -11.827 10.419 17.401 1.00 97.12 196 PHE A CA 1
ATOM 1622 C C . PHE A 1 196 ? -12.671 10.306 18.675 1.00 97.12 196 PHE A C 1
ATOM 1624 O O . PHE A 1 196 ? -12.242 9.677 19.639 1.00 97.12 196 PHE A O 1
ATOM 1631 N N . ASP A 1 197 ? -13.902 10.819 18.661 1.00 96.19 197 ASP A N 1
ATOM 1632 C CA . ASP A 1 197 ? -14.785 10.823 19.832 1.00 96.19 197 ASP A CA 1
ATOM 1633 C C . ASP A 1 197 ? -15.147 9.405 20.303 1.00 96.19 197 ASP A C 1
ATOM 1635 O O . ASP A 1 197 ? -15.247 9.148 21.506 1.00 96.19 197 ASP A O 1
ATOM 1639 N N . MET A 1 198 ? -15.344 8.467 19.368 1.00 97.38 198 MET A N 1
ATOM 1640 C CA . MET A 1 198 ? -15.587 7.060 19.701 1.00 97.38 198 MET A CA 1
ATOM 1641 C C . MET A 1 198 ? -14.331 6.383 20.254 1.00 97.38 198 MET A C 1
ATOM 1643 O O . MET A 1 198 ? -14.416 5.662 21.247 1.00 97.38 198 MET A O 1
ATOM 1647 N N . LEU A 1 199 ? -13.167 6.622 19.646 1.00 97.38 199 LEU A N 1
ATOM 1648 C CA . LEU A 1 199 ? -11.916 5.970 20.033 1.00 97.38 199 LEU A CA 1
ATOM 1649 C C . LEU A 1 199 ? -11.337 6.527 21.342 1.00 97.38 199 LEU A C 1
ATOM 1651 O O . LEU A 1 199 ? -10.807 5.763 22.143 1.00 97.38 199 LEU A O 1
ATOM 1655 N N . SER A 1 200 ? -11.501 7.817 21.627 1.00 96.50 200 SER A N 1
ATOM 1656 C CA . SER A 1 200 ? -11.057 8.435 22.885 1.00 96.50 200 SER A CA 1
ATOM 1657 C C . SER A 1 200 ? -11.976 8.138 24.079 1.00 96.50 200 SER A C 1
ATOM 1659 O O . SER A 1 200 ? -11.645 8.470 25.219 1.00 96.50 200 SER A O 1
ATOM 1661 N N . ARG A 1 201 ? -13.129 7.494 23.858 1.00 95.38 201 ARG A N 1
ATOM 1662 C CA . ARG A 1 201 ? -14.077 7.137 24.920 1.00 95.38 201 ARG A CA 1
ATOM 1663 C C . ARG A 1 201 ? -13.526 6.019 25.809 1.00 95.38 201 ARG A C 1
ATOM 1665 O O . ARG A 1 201 ? -12.924 5.063 25.322 1.00 95.38 201 ARG A O 1
ATOM 1672 N N . ARG A 1 202 ? -13.758 6.127 27.123 1.00 94.19 202 ARG A N 1
ATOM 1673 C CA . ARG A 1 202 ? -13.342 5.125 28.121 1.00 94.19 202 ARG A CA 1
ATOM 1674 C C . ARG A 1 202 ? -14.208 3.861 28.039 1.00 94.19 202 ARG A C 1
ATOM 1676 O O . ARG A 1 202 ? -15.425 3.947 27.882 1.00 94.19 202 ARG A O 1
ATOM 1683 N N . GLN A 1 203 ? -13.577 2.698 28.186 1.00 89.06 203 GLN A N 1
ATOM 1684 C CA . GLN A 1 203 ? -14.213 1.377 28.222 1.00 89.06 203 GLN A CA 1
ATOM 1685 C C . GLN A 1 203 ? -14.836 1.047 29.592 1.00 89.06 203 GLN A C 1
ATOM 1687 O O . GLN A 1 203 ? -15.754 0.226 29.680 1.00 89.06 203 GLN A O 1
ATOM 1692 N N . GLU A 1 204 ? -14.368 1.700 30.655 1.00 80.50 204 GLU A N 1
ATOM 1693 C CA . GLU A 1 204 ? -14.818 1.510 32.036 1.00 80.50 204 GLU A CA 1
ATOM 1694 C C . GLU A 1 204 ? -15.328 2.830 32.632 1.00 80.50 204 GLU A C 1
ATOM 1696 O O . GLU A 1 204 ? -14.864 3.909 32.261 1.00 80.50 204 GLU A O 1
ATOM 1701 N N . GLY A 1 205 ? -16.296 2.746 33.550 1.00 67.06 205 GLY A N 1
ATOM 1702 C CA . GLY A 1 205 ? -16.920 3.903 34.200 1.00 67.06 205 GLY A CA 1
ATOM 1703 C C . GLY A 1 205 ? -18.425 3.729 34.427 1.00 67.06 205 GLY A C 1
ATOM 1704 O O . GLY A 1 205 ? -19.043 2.790 33.923 1.00 67.06 205 GLY A O 1
ATOM 1705 N N . SER A 1 206 ? -19.021 4.643 35.196 1.00 55.56 206 SER A N 1
ATOM 1706 C CA . SER A 1 206 ? -20.446 4.634 35.570 1.00 55.56 206 SER A CA 1
ATOM 1707 C C . SER A 1 206 ? -21.409 4.981 34.425 1.00 55.56 206 SER A C 1
ATOM 1709 O O . SER A 1 206 ? -22.608 4.750 34.548 1.00 55.56 206 SER A O 1
ATOM 1711 N N . GLU A 1 207 ? -20.913 5.502 33.301 1.00 58.75 207 GLU A N 1
ATOM 1712 C CA . GLU A 1 207 ? -21.724 6.020 32.191 1.00 58.75 207 GLU A CA 1
ATOM 1713 C C . GLU A 1 207 ? -21.711 5.085 30.970 1.00 58.75 207 GLU A C 1
ATOM 1715 O O . GLU A 1 207 ? -21.223 5.420 29.890 1.00 58.75 207 GLU A O 1
ATOM 1720 N N . ARG A 1 208 ? -22.291 3.885 31.106 1.00 71.94 208 ARG A N 1
ATOM 1721 C CA . ARG A 1 208 ? -22.559 2.989 29.959 1.00 71.94 208 ARG A CA 1
ATOM 1722 C C . ARG A 1 208 ? -23.826 3.414 29.202 1.00 71.94 208 ARG A C 1
ATOM 1724 O O . ARG A 1 208 ? -24.808 2.675 29.139 1.00 71.94 208 ARG A O 1
ATOM 1731 N N . GLY A 1 209 ? -23.804 4.634 28.665 1.00 85.69 209 GLY A N 1
ATOM 1732 C CA . GLY A 1 209 ? -24.879 5.214 27.852 1.00 85.69 209 GLY A CA 1
ATOM 1733 C C . GLY A 1 209 ? -24.878 4.739 26.393 1.00 85.69 209 GLY A C 1
ATOM 1734 O O . GLY A 1 209 ? -24.124 3.848 26.002 1.00 85.69 209 GLY A O 1
ATOM 1735 N N . GLU A 1 210 ? -25.715 5.357 25.559 1.00 90.81 210 GLU A N 1
ATOM 1736 C CA . GLU A 1 210 ? -25.794 5.058 24.117 1.00 90.81 210 GLU A CA 1
ATOM 1737 C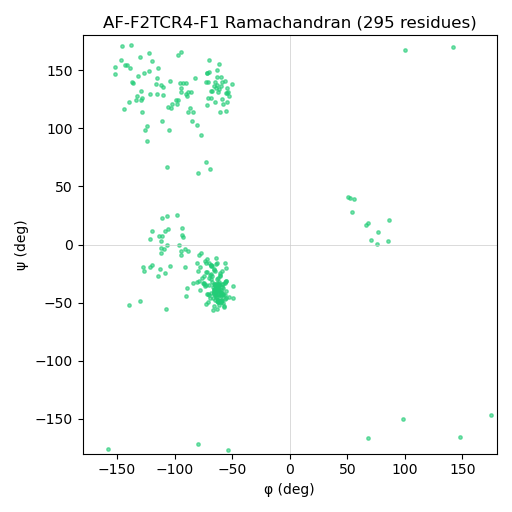 C . GLU A 1 210 ? -24.464 5.299 23.398 1.00 90.81 210 GLU A C 1
ATOM 1739 O O . GLU A 1 210 ? -24.018 4.451 22.630 1.00 90.81 210 GLU A O 1
ATOM 1744 N N . ALA A 1 211 ? -23.768 6.386 23.736 1.00 91.00 211 ALA A N 1
ATOM 1745 C CA . ALA A 1 211 ? -22.459 6.702 23.179 1.00 91.00 211 ALA A CA 1
ATOM 1746 C C . ALA A 1 211 ? -21.433 5.582 23.451 1.00 91.00 211 ALA A C 1
ATOM 1748 O O . ALA A 1 211 ? -20.671 5.184 22.572 1.00 91.00 211 ALA A O 1
ATOM 1749 N N . TYR A 1 212 ? -21.423 5.007 24.656 1.00 93.88 212 TYR A N 1
ATOM 1750 C CA . TYR A 1 212 ? -20.560 3.862 24.952 1.00 93.88 212 TYR A CA 1
ATOM 1751 C C . TYR A 1 212 ? -20.850 2.676 24.026 1.00 93.88 212 TYR A C 1
ATOM 1753 O O . TYR A 1 212 ? -19.929 2.098 23.450 1.00 93.88 212 TYR A O 1
ATOM 1761 N N . LYS A 1 213 ? -22.135 2.332 23.868 1.00 94.00 213 LYS A N 1
ATOM 1762 C CA . LYS A 1 213 ? -22.566 1.227 23.006 1.00 94.00 213 LYS A CA 1
ATOM 1763 C C . LYS A 1 213 ? -22.155 1.465 21.556 1.00 94.00 213 LYS A C 1
ATOM 1765 O O . LYS A 1 213 ? -21.639 0.540 20.942 1.00 94.00 213 LYS A O 1
ATOM 1770 N N . GLU A 1 214 ? -22.310 2.689 21.051 1.00 95.75 214 GLU A N 1
ATOM 1771 C CA . GLU A 1 214 ? -21.885 3.060 19.698 1.00 95.75 214 GLU A CA 1
ATOM 1772 C C . GLU A 1 214 ? -20.375 2.852 19.503 1.00 95.75 214 GLU A C 1
ATOM 1774 O O . GLU A 1 214 ? -19.971 2.176 18.562 1.00 95.75 214 GLU A O 1
ATOM 1779 N N . ALA A 1 215 ? -19.533 3.343 20.422 1.00 96.94 215 ALA A N 1
ATOM 1780 C CA . ALA A 1 215 ? -18.079 3.157 20.330 1.00 96.94 215 ALA A CA 1
ATOM 1781 C C . ALA A 1 215 ? -17.666 1.680 20.431 1.00 96.94 215 ALA A C 1
ATOM 1783 O O . ALA A 1 215 ? -16.798 1.221 19.689 1.00 96.94 215 ALA A O 1
ATOM 1784 N N . SER A 1 216 ? -18.321 0.920 21.312 1.00 96.38 216 SER A N 1
ATOM 1785 C CA . SER A 1 216 ? -18.083 -0.517 21.447 1.00 96.38 216 SER A CA 1
ATOM 1786 C C . SER A 1 216 ? -18.454 -1.279 20.178 1.00 96.38 216 SER A C 1
ATOM 1788 O O . SER A 1 216 ? -17.685 -2.127 19.736 1.00 96.38 216 SER A O 1
ATO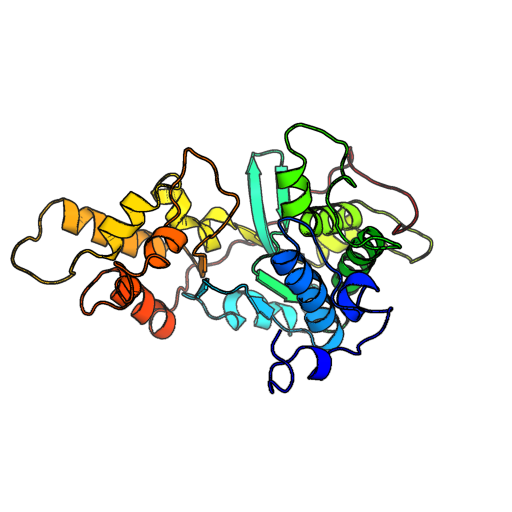M 1790 N N . GLN A 1 217 ? -19.614 -0.984 19.589 1.00 97.31 217 GLN A N 1
ATOM 1791 C CA . GLN A 1 217 ? -20.064 -1.599 18.340 1.00 97.31 217 GLN A CA 1
ATOM 1792 C C . GLN A 1 217 ? -19.162 -1.210 17.171 1.00 97.31 217 GLN A C 1
ATOM 1794 O O . GLN A 1 217 ? -18.846 -2.055 16.342 1.00 97.31 217 GLN A O 1
ATOM 1799 N N . PHE A 1 218 ? -18.710 0.043 17.132 1.00 98.19 218 PHE A N 1
ATOM 1800 C CA . PHE A 1 218 ? -17.770 0.526 16.134 1.00 98.19 218 PHE A CA 1
ATOM 1801 C C . PHE A 1 218 ? -16.447 -0.249 16.178 1.00 98.19 218 PHE A C 1
ATOM 1803 O O . PHE A 1 218 ? -16.020 -0.767 15.149 1.00 98.19 218 PHE A O 1
ATOM 1810 N N . VAL A 1 219 ? -15.830 -0.409 17.356 1.00 97.81 219 VAL A N 1
ATOM 1811 C CA . VAL A 1 219 ? -14.588 -1.192 17.479 1.00 97.81 219 VAL A CA 1
ATOM 1812 C C . VAL A 1 219 ? -14.803 -2.670 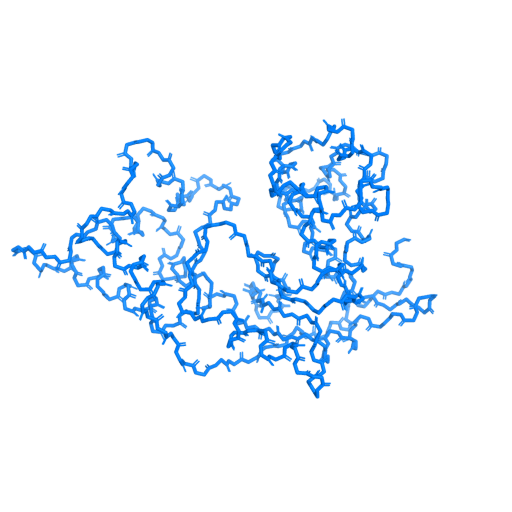17.175 1.00 97.81 219 VAL A C 1
ATOM 1814 O O . VAL A 1 219 ? -13.996 -3.261 16.459 1.00 97.81 219 VAL A O 1
ATOM 1817 N N . GLN A 1 220 ? -15.907 -3.256 17.640 1.00 97.56 220 GLN A N 1
ATOM 1818 C CA . GLN A 1 220 ? -16.235 -4.642 17.314 1.00 97.56 220 GLN A CA 1
ATOM 1819 C C . GLN A 1 220 ? -16.386 -4.841 15.798 1.00 97.56 220 GLN A C 1
ATOM 1821 O O . GLN A 1 220 ? -15.816 -5.775 15.250 1.00 97.56 220 GLN A O 1
ATOM 1826 N N . ALA A 1 221 ? -17.064 -3.927 15.098 1.00 98.06 221 ALA A N 1
ATOM 1827 C CA . ALA A 1 221 ? -17.240 -4.002 13.649 1.00 98.06 221 ALA A CA 1
ATOM 1828 C C . ALA A 1 221 ? -15.912 -3.915 12.875 1.00 98.06 221 ALA A C 1
ATOM 1830 O O . ALA A 1 221 ? -15.783 -4.551 11.826 1.00 98.06 221 ALA A O 1
ATOM 1831 N N . ILE A 1 222 ? -14.929 -3.155 13.380 1.00 97.88 222 ILE A N 1
ATOM 1832 C CA . ILE A 1 222 ? -13.556 -3.132 12.844 1.00 97.88 222 ILE A CA 1
ATOM 1833 C C . ILE A 1 222 ? -12.919 -4.504 13.002 1.00 97.88 222 ILE A C 1
ATOM 1835 O O . ILE A 1 222 ? -12.486 -5.092 12.011 1.00 97.88 222 ILE A O 1
ATOM 1839 N N . LEU A 1 223 ? -12.897 -5.015 14.235 1.00 97.62 223 LEU A N 1
ATOM 1840 C CA . LEU A 1 223 ? -12.233 -6.271 14.548 1.00 97.62 223 LEU A CA 1
ATOM 1841 C C . LEU A 1 223 ? -12.893 -7.457 13.855 1.00 97.62 223 LEU A C 1
ATOM 1843 O O . LEU A 1 223 ? -12.161 -8.338 13.446 1.00 97.62 223 LEU A O 1
ATOM 1847 N N . ASP A 1 224 ? -14.211 -7.471 13.649 1.00 97.00 224 ASP A N 1
ATOM 1848 C CA . ASP A 1 224 ? -14.930 -8.553 12.957 1.00 97.00 224 ASP A CA 1
ATOM 1849 C C . ASP A 1 224 ? -14.685 -8.576 11.440 1.00 97.00 224 ASP A C 1
ATOM 1851 O O . ASP A 1 224 ? -14.847 -9.615 10.793 1.00 97.00 224 ASP A O 1
ATOM 1855 N N . THR A 1 225 ? -14.306 -7.434 10.859 1.00 97.06 225 THR A N 1
ATOM 1856 C CA . THR A 1 225 ? -14.252 -7.265 9.403 1.00 97.06 225 THR A CA 1
ATOM 1857 C C . THR A 1 225 ? -12.827 -7.217 8.882 1.00 97.06 225 THR A C 1
ATOM 1859 O O . THR A 1 225 ? -12.489 -7.987 7.982 1.00 97.06 225 THR A O 1
ATOM 1862 N N . SER A 1 226 ? -11.999 -6.316 9.405 1.00 97.44 226 SER A N 1
ATOM 1863 C CA . SER A 1 226 ? -10.778 -5.891 8.726 1.00 97.44 226 SER A CA 1
ATOM 1864 C C . SER A 1 226 ? -9.552 -6.694 9.132 1.00 97.44 226 SER A C 1
ATOM 1866 O O . SER A 1 226 ? -9.314 -6.945 10.311 1.00 97.44 226 SER A O 1
ATOM 1868 N N . SER A 1 227 ? -8.709 -7.020 8.153 1.00 97.88 227 SER A N 1
ATOM 1869 C CA . SER A 1 227 ? -7.362 -7.546 8.409 1.00 97.88 227 SER A CA 1
ATOM 1870 C C . SER A 1 227 ? -6.389 -6.465 8.885 1.00 97.88 227 SER A C 1
ATOM 1872 O O . SER A 1 227 ? -5.419 -6.765 9.581 1.00 97.88 227 SER A O 1
ATOM 1874 N N . THR A 1 228 ? -6.628 -5.208 8.511 1.00 97.69 228 THR A N 1
ATOM 1875 C CA . THR A 1 228 ? -5.781 -4.061 8.846 1.00 97.69 228 THR A CA 1
ATOM 1876 C C . THR A 1 228 ? -6.619 -2.796 9.045 1.00 97.69 228 THR A C 1
ATOM 1878 O O . THR A 1 228 ? -7.807 -2.760 8.744 1.00 97.69 228 THR A O 1
ATOM 1881 N N . MET A 1 229 ? -6.009 -1.724 9.537 1.00 96.56 229 MET A N 1
ATOM 1882 C CA . MET A 1 229 ? -6.637 -0.408 9.607 1.00 96.56 229 MET A CA 1
ATOM 1883 C C . MET A 1 229 ? -5.624 0.666 9.246 1.00 96.56 229 MET A C 1
ATOM 1885 O O . MET A 1 229 ? -4.588 0.789 9.900 1.00 96.56 229 MET A O 1
ATOM 1889 N N . LYS A 1 230 ? -5.940 1.474 8.231 1.00 95.56 230 LYS A N 1
ATOM 1890 C CA . LYS A 1 230 ? -5.110 2.611 7.829 1.00 95.56 230 LYS A CA 1
ATOM 1891 C C . LYS A 1 230 ? -5.633 3.916 8.417 1.00 95.56 230 LYS A C 1
ATOM 1893 O O . LYS A 1 230 ? -6.735 4.370 8.105 1.00 95.56 230 LYS A O 1
ATOM 1898 N N . LEU A 1 231 ? -4.786 4.580 9.191 1.00 92.62 231 LEU A N 1
ATOM 1899 C CA . LEU A 1 231 ? -4.945 5.976 9.581 1.00 92.62 231 LEU A CA 1
ATOM 1900 C C . LEU A 1 231 ? -4.464 6.861 8.428 1.00 92.62 231 LEU A C 1
ATOM 1902 O O . LEU A 1 231 ? -3.270 6.967 8.156 1.00 92.62 231 LEU A O 1
ATOM 1906 N N . SER A 1 232 ? -5.411 7.429 7.683 1.00 87.00 232 SER A N 1
ATOM 1907 C CA . SER A 1 232 ? -5.111 8.177 6.461 1.00 87.00 232 SER A CA 1
ATOM 1908 C C . SER A 1 232 ? -4.849 9.656 6.737 1.00 87.00 232 SER A C 1
ATOM 1910 O O . SER A 1 232 ? -5.703 10.345 7.295 1.00 87.00 232 SER A O 1
ATOM 1912 N N . HIS A 1 233 ? -3.719 10.157 6.233 1.00 87.00 233 HIS A N 1
ATOM 1913 C CA . HIS A 1 233 ? -3.435 11.586 6.043 1.00 87.00 233 HIS A CA 1
ATOM 1914 C C . HIS A 1 233 ? -3.700 12.044 4.603 1.00 87.00 233 HIS A C 1
ATOM 1916 O O . HIS A 1 233 ? -3.046 12.979 4.142 1.00 87.00 233 HIS A O 1
ATOM 1922 N N . GLY A 1 234 ? -4.589 11.347 3.884 1.00 74.50 234 GLY A N 1
ATOM 1923 C CA . GLY A 1 234 ? -4.862 11.553 2.460 1.00 74.50 234 GLY A CA 1
ATOM 1924 C C . GLY A 1 234 ? -5.224 12.991 2.068 1.00 74.50 234 GLY A C 1
ATOM 1925 O O . GLY A 1 234 ? -5.204 13.921 2.874 1.00 74.50 234 GLY A O 1
ATOM 1926 N N . ILE A 1 235 ? -5.547 13.182 0.788 1.00 71.00 235 ILE A N 1
ATOM 1927 C CA . ILE A 1 235 ? -5.753 14.519 0.215 1.00 71.00 235 ILE A CA 1
ATOM 1928 C C . ILE A 1 235 ? -6.787 15.310 1.017 1.00 71.00 235 ILE A C 1
ATOM 1930 O O . ILE A 1 235 ? -7.934 14.901 1.167 1.00 71.00 235 ILE A O 1
ATOM 1934 N N . VAL A 1 236 ? -6.358 16.472 1.505 1.00 66.12 236 VAL A N 1
ATOM 1935 C CA . VAL A 1 236 ? -7.182 17.376 2.307 1.00 66.12 236 VAL A CA 1
ATOM 1936 C C . VAL A 1 236 ? -8.274 17.954 1.440 1.00 66.12 236 VAL A C 1
ATOM 1938 O O . VAL A 1 236 ? -8.002 18.584 0.421 1.00 66.12 236 VAL A O 1
ATOM 1941 N N . THR A 1 237 ? -9.505 17.800 1.892 1.00 68.81 237 THR A N 1
ATOM 1942 C CA . THR A 1 237 ? -10.641 18.546 1.367 1.00 68.81 237 THR A CA 1
ATOM 1943 C C . THR A 1 237 ? -11.170 19.424 2.486 1.00 68.81 237 THR A C 1
ATOM 1945 O O . THR A 1 237 ? -11.230 18.958 3.622 1.00 68.81 237 THR A O 1
ATOM 1948 N N . GLU A 1 238 ? -11.618 20.642 2.184 1.00 68.88 238 GLU A N 1
ATOM 1949 C CA . GLU A 1 238 ? -12.205 21.563 3.179 1.00 68.88 238 GLU A CA 1
ATOM 1950 C C . GLU A 1 238 ? -13.386 20.949 3.954 1.00 68.88 238 GLU A C 1
ATOM 1952 O O . GLU A 1 238 ? -13.729 21.389 5.043 1.00 68.88 238 GLU A O 1
ATOM 1957 N N . GLN A 1 239 ? -13.995 19.904 3.394 1.00 70.50 239 GLN A N 1
ATOM 1958 C CA . GLN A 1 239 ? -15.182 19.229 3.911 1.00 70.50 239 GLN A CA 1
ATOM 1959 C C . GLN A 1 239 ? -14.869 18.052 4.848 1.00 70.50 239 GLN A C 1
ATOM 1961 O O . GLN A 1 239 ? -15.802 17.417 5.333 1.00 70.50 239 GLN A O 1
ATOM 1966 N N . ARG A 1 240 ? -13.593 17.693 5.056 1.00 76.56 240 ARG A N 1
ATOM 1967 C CA . ARG A 1 240 ? -13.216 16.484 5.807 1.00 76.56 240 ARG A CA 1
ATOM 1968 C C . ARG A 1 240 ? -12.134 16.767 6.835 1.00 76.56 240 ARG A C 1
ATOM 1970 O O . ARG A 1 240 ? -11.055 17.252 6.504 1.00 76.56 240 ARG A O 1
ATOM 1977 N N . GLU A 1 241 ? -12.405 16.360 8.068 1.00 87.44 241 GLU A N 1
ATOM 1978 C CA . GLU A 1 241 ? -11.407 16.245 9.123 1.00 87.44 241 GLU A CA 1
ATOM 1979 C C . GLU A 1 241 ? -10.967 14.777 9.222 1.00 87.44 241 GLU A C 1
ATOM 1981 O O . GLU A 1 241 ? -11.801 13.885 9.364 1.00 87.44 241 GLU A O 1
ATOM 1986 N N . TYR A 1 242 ? -9.665 14.505 9.108 1.00 91.75 242 TYR A N 1
ATOM 1987 C CA . TYR A 1 242 ? -9.118 13.146 9.173 1.00 91.75 242 TYR A CA 1
ATOM 1988 C C . TYR A 1 242 ? -8.667 12.820 10.596 1.00 91.75 242 TYR A C 1
ATOM 1990 O O . TYR A 1 242 ? -7.925 13.602 11.186 1.00 91.75 242 TYR A O 1
ATOM 1998 N N . LEU A 1 243 ? -9.016 11.632 11.104 1.00 94.38 243 LEU A N 1
ATOM 1999 C CA . LEU A 1 243 ? -8.621 11.166 12.442 1.00 94.38 243 LEU A CA 1
ATOM 2000 C C . LEU A 1 243 ? -7.118 11.322 12.703 1.00 94.38 243 LEU A C 1
ATOM 2002 O O . LEU A 1 243 ? -6.721 11.844 13.738 1.00 94.38 243 LEU A O 1
ATOM 2006 N N . ALA A 1 244 ? -6.290 10.919 11.735 1.00 93.75 244 ALA A N 1
ATOM 2007 C CA . ALA A 1 244 ? -4.840 10.993 11.861 1.00 93.75 244 ALA A CA 1
ATOM 2008 C C . ALA A 1 244 ? -4.350 12.434 12.101 1.00 93.75 244 ALA A C 1
ATOM 2010 O O . ALA A 1 244 ? -3.467 12.653 12.917 1.00 93.75 244 ALA A O 1
ATOM 2011 N N . ARG A 1 245 ? -4.992 13.429 11.473 1.00 91.94 245 ARG A N 1
ATOM 2012 C CA . ARG A 1 245 ? -4.662 14.847 11.674 1.00 91.94 245 ARG A CA 1
ATOM 2013 C C . ARG A 1 245 ? -5.127 15.379 13.017 1.00 91.94 245 ARG A C 1
ATOM 2015 O O . ARG A 1 245 ? -4.438 16.206 13.592 1.00 91.94 245 ARG A O 1
ATOM 2022 N N . ILE A 1 246 ? -6.276 14.911 13.506 1.00 94.56 246 ILE A N 1
ATOM 2023 C CA . ILE A 1 246 ? -6.743 15.258 14.852 1.00 94.56 246 ILE A CA 1
ATOM 2024 C C . ILE A 1 246 ? -5.722 14.757 15.878 1.00 94.56 246 ILE A C 1
ATOM 2026 O O . ILE A 1 246 ? -5.369 15.496 16.792 1.00 94.56 246 ILE A O 1
ATOM 2030 N N . TRP A 1 247 ? -5.216 13.532 15.716 1.00 95.12 247 TRP A N 1
ATOM 2031 C CA . TRP A 1 247 ? -4.187 12.976 16.598 1.00 95.12 247 TRP A CA 1
ATOM 2032 C C . TRP A 1 247 ? -2.810 13.635 16.461 1.00 95.12 247 TRP A C 1
ATOM 2034 O O . TRP A 1 247 ? -2.083 13.664 17.448 1.00 95.12 247 TRP A O 1
ATOM 2044 N N . ASP A 1 248 ? -2.472 14.220 15.308 1.00 93.50 248 ASP A N 1
ATOM 2045 C CA . ASP A 1 248 ? -1.227 14.989 15.140 1.00 93.50 248 ASP A CA 1
ATOM 2046 C C . ASP A 1 248 ? -1.217 16.314 15.934 1.00 93.50 248 ASP A C 1
ATOM 2048 O O . ASP A 1 248 ? -0.160 16.920 16.124 1.00 93.50 248 ASP A O 1
ATOM 2052 N N . GLU A 1 249 ? -2.376 16.813 16.380 1.00 95.50 249 GLU A N 1
ATOM 2053 C CA . GLU A 1 249 ? -2.444 18.043 17.172 1.00 95.50 249 GLU A CA 1
ATOM 2054 C C . GLU A 1 249 ? -1.825 17.837 18.564 1.00 95.50 249 GLU A C 1
ATOM 2056 O O . GLU A 1 249 ? -2.212 16.925 19.288 1.00 95.50 249 GLU A O 1
ATOM 2061 N N . GLU A 1 250 ? -0.955 18.754 19.010 1.00 96.56 250 GLU A N 1
ATOM 2062 C CA . GLU A 1 250 ? -0.256 18.634 20.308 1.00 96.56 250 GLU A CA 1
ATOM 2063 C C . GLU A 1 250 ? -1.216 18.450 21.500 1.00 96.56 250 GLU A C 1
ATOM 2065 O O . GLU A 1 250 ? -0.895 17.748 22.454 1.00 96.56 250 GLU A O 1
ATOM 2070 N N . ARG A 1 251 ? -2.428 19.025 21.447 1.00 96.81 251 ARG A N 1
ATOM 2071 C CA . ARG A 1 251 ? -3.447 18.844 22.502 1.00 96.81 251 ARG A CA 1
ATOM 2072 C C . ARG A 1 251 ? -3.972 17.406 22.622 1.00 96.81 251 ARG A C 1
ATOM 2074 O O . ARG A 1 251 ? -4.532 17.064 23.656 1.00 96.81 251 ARG A O 1
ATOM 2081 N N . ASN A 1 252 ? -3.823 16.606 21.568 1.00 96.69 252 ASN A N 1
ATOM 2082 C CA . ASN A 1 252 ? -4.258 15.213 21.481 1.00 96.69 252 ASN A CA 1
ATOM 2083 C C . ASN A 1 252 ? -3.075 14.241 21.507 1.00 96.69 252 ASN A C 1
ATOM 2085 O O . ASN A 1 252 ? -3.257 13.050 21.254 1.00 96.69 252 ASN A O 1
ATOM 2089 N N . LYS A 1 253 ? -1.877 14.734 21.832 1.00 92.75 253 LYS A N 1
ATOM 2090 C CA . LYS A 1 253 ? -0.715 13.896 22.091 1.00 92.75 253 LYS A CA 1
ATOM 2091 C C . LYS A 1 253 ? -1.083 12.846 23.134 1.00 92.75 253 LYS A C 1
ATOM 2093 O O . LYS A 1 253 ? -1.650 13.166 24.176 1.00 92.75 253 LYS A O 1
ATOM 2098 N N . ASP A 1 254 ? -0.818 11.592 22.804 1.00 95.06 254 ASP A N 1
ATOM 2099 C CA . ASP A 1 254 ? -1.142 10.406 23.600 1.00 95.06 254 ASP A CA 1
ATOM 2100 C C . ASP A 1 254 ? -2.639 10.040 23.700 1.00 95.06 254 ASP A C 1
ATOM 2102 O O . ASP A 1 254 ? -2.999 9.079 24.388 1.00 95.06 254 ASP A O 1
ATOM 2106 N N . ALA A 1 255 ? -3.542 10.744 23.006 1.00 94.62 255 ALA A N 1
ATOM 2107 C CA . ALA A 1 255 ? -4.972 10.413 23.013 1.00 94.62 255 ALA A CA 1
ATOM 2108 C C . ALA A 1 255 ? -5.256 9.013 22.442 1.00 94.62 255 ALA A C 1
ATOM 2110 O O . ALA A 1 255 ? -6.222 8.361 22.838 1.00 94.62 255 ALA A O 1
ATOM 2111 N N . ASP A 1 256 ? -4.405 8.541 21.536 1.00 92.31 256 ASP A N 1
ATOM 2112 C CA . ASP A 1 256 ? -4.485 7.234 20.894 1.00 92.31 256 ASP A CA 1
ATOM 2113 C C . ASP A 1 256 ? -3.924 6.081 21.751 1.00 92.31 256 ASP A C 1
ATOM 2115 O O . ASP A 1 256 ? -4.227 4.920 21.475 1.00 92.31 256 ASP A O 1
ATOM 2119 N N . ILE A 1 257 ? -3.151 6.383 22.802 1.00 94.44 257 ILE A N 1
ATOM 2120 C CA . ILE A 1 257 ? -2.623 5.418 23.789 1.00 94.44 257 ILE A CA 1
ATOM 2121 C C . ILE A 1 257 ? -3.233 5.577 25.183 1.00 94.44 257 ILE A C 1
ATOM 2123 O O . ILE A 1 257 ? -2.836 4.871 26.111 1.00 94.44 257 ILE A O 1
ATOM 2127 N N . SER A 1 258 ? -4.186 6.495 25.358 1.00 95.62 258 SER A N 1
ATOM 2128 C CA . SER A 1 258 ? -4.748 6.797 26.672 1.00 95.62 258 SER A CA 1
ATOM 2129 C C . SER A 1 258 ? -5.357 5.535 27.313 1.00 95.62 258 SER A C 1
ATOM 2131 O O . SER A 1 258 ? -6.272 4.942 26.727 1.00 95.62 258 SER A O 1
ATOM 2133 N N . PRO A 1 259 ? -4.887 5.094 28.499 1.00 95.38 259 PRO A N 1
ATOM 2134 C CA . PRO A 1 259 ? -5.283 3.811 29.077 1.00 95.38 259 PRO A CA 1
ATOM 2135 C C . PRO A 1 259 ? -6.796 3.650 29.242 1.00 95.38 259 PRO A C 1
ATOM 2137 O O . PRO A 1 259 ? -7.496 4.577 29.645 1.00 95.38 259 PRO A O 1
ATOM 2140 N N . GLY A 1 260 ? -7.319 2.456 28.967 1.00 94.75 260 GLY A N 1
ATOM 2141 C CA . GLY A 1 260 ? -8.745 2.159 29.127 1.00 94.75 260 GLY A CA 1
ATOM 2142 C C . GLY A 1 260 ? -9.661 2.886 28.138 1.00 94.75 260 GLY A C 1
ATOM 2143 O O . GLY A 1 260 ? -10.850 3.003 28.414 1.00 94.75 260 GLY A O 1
ATOM 2144 N N . THR A 1 261 ? -9.143 3.407 27.023 1.00 96.75 261 THR A N 1
ATOM 2145 C CA . THR A 1 261 ? -9.949 3.918 25.899 1.00 96.75 261 THR A CA 1
ATOM 2146 C C . THR A 1 261 ? -10.108 2.875 24.794 1.00 96.75 261 THR A C 1
ATOM 2148 O O . THR A 1 261 ? -9.351 1.905 24.720 1.00 96.75 261 THR A O 1
ATOM 2151 N N . PHE A 1 262 ? -11.077 3.076 23.901 1.00 97.44 262 PHE A N 1
ATOM 2152 C CA . PHE A 1 262 ? -11.242 2.234 22.712 1.00 97.44 262 PHE A CA 1
ATOM 2153 C C . PHE A 1 262 ? -10.044 2.313 21.743 1.00 97.44 262 PHE A C 1
ATOM 2155 O O . PHE A 1 262 ? -9.721 1.314 21.103 1.00 97.44 262 PHE A O 1
ATOM 2162 N N . ALA A 1 263 ? -9.334 3.445 21.683 1.00 97.25 263 ALA A N 1
ATOM 2163 C CA . ALA A 1 263 ? -8.081 3.591 20.937 1.00 97.25 263 ALA A CA 1
ATOM 2164 C C . ALA A 1 263 ? -6.980 2.681 21.503 1.00 97.25 263 ALA A C 1
ATOM 2166 O O . ALA A 1 263 ? -6.367 1.906 20.765 1.00 97.25 263 ALA A O 1
ATOM 2167 N N . ALA A 1 264 ? -6.792 2.702 22.829 1.00 96.50 264 ALA A N 1
ATOM 2168 C CA . ALA A 1 264 ? -5.851 1.811 23.502 1.00 96.50 264 ALA A CA 1
ATOM 2169 C C . ALA A 1 264 ? -6.230 0.331 23.316 1.00 96.50 264 ALA A C 1
ATOM 2171 O O . ALA A 1 264 ? -5.348 -0.512 23.153 1.00 96.50 264 ALA A O 1
ATOM 2172 N N . HIS A 1 265 ? -7.528 0.012 23.268 1.00 96.50 265 HIS A N 1
ATOM 2173 C CA . HIS A 1 265 ? -7.989 -1.342 22.966 1.00 96.50 265 HIS A CA 1
ATOM 2174 C C . HIS A 1 265 ? -7.651 -1.787 21.537 1.00 96.50 265 HIS A C 1
ATOM 2176 O O . HIS A 1 265 ? -7.189 -2.910 21.366 1.00 96.50 265 HIS A O 1
ATOM 2182 N N . LEU A 1 266 ? -7.809 -0.927 20.522 1.00 96.19 266 LEU A N 1
ATOM 2183 C CA . LEU A 1 266 ? -7.389 -1.250 19.150 1.00 96.19 266 LEU A CA 1
ATOM 2184 C C . LEU A 1 266 ? -5.874 -1.467 19.042 1.00 96.19 266 LEU A C 1
ATOM 2186 O O . LEU A 1 266 ? -5.438 -2.382 18.346 1.00 96.19 266 LEU A O 1
ATOM 2190 N N . ARG A 1 267 ? -5.069 -0.684 19.770 1.00 94.31 267 ARG A N 1
ATOM 2191 C CA . ARG A 1 267 ? -3.618 -0.912 19.861 1.00 94.31 267 ARG A CA 1
ATOM 2192 C C . ARG A 1 267 ? -3.299 -2.262 20.494 1.00 94.31 267 ARG A C 1
ATOM 2194 O O . ARG A 1 267 ? -2.534 -3.028 19.918 1.00 94.31 267 ARG A O 1
ATOM 2201 N N . TRP A 1 268 ? -3.937 -2.592 21.619 1.00 95.81 268 TRP A N 1
ATOM 2202 C CA . TRP A 1 268 ? -3.805 -3.916 22.231 1.00 95.81 268 TRP A CA 1
ATOM 2203 C C . TRP A 1 268 ? -4.225 -5.030 21.261 1.00 95.81 268 TRP A C 1
ATOM 2205 O O . TRP A 1 268 ? -3.517 -6.027 21.120 1.00 95.81 268 TRP A O 1
ATOM 2215 N N . ALA A 1 269 ? -5.335 -4.845 20.543 1.00 96.50 269 ALA A N 1
ATOM 2216 C CA . ALA A 1 269 ? -5.817 -5.800 19.554 1.00 96.50 269 ALA A CA 1
ATOM 2217 C C . ALA A 1 269 ? -4.801 -6.000 18.422 1.00 96.50 269 ALA A C 1
ATOM 2219 O O . ALA A 1 269 ? -4.625 -7.127 17.977 1.00 96.50 269 ALA A O 1
ATOM 2220 N N . SER A 1 270 ? -4.064 -4.963 18.014 1.00 95.25 270 SER A N 1
ATOM 2221 C CA . SER A 1 270 ? -3.057 -5.108 16.956 1.00 95.25 270 SER A CA 1
ATOM 2222 C C . SER A 1 270 ? -1.888 -6.045 17.299 1.00 95.25 270 SER A C 1
ATOM 2224 O O . SER A 1 270 ? -1.185 -6.516 16.410 1.00 95.25 270 SER A O 1
ATOM 2226 N N . GLU A 1 271 ? -1.709 -6.356 18.584 1.00 94.75 271 GLU A N 1
ATOM 2227 C CA . GLU A 1 271 ? -0.687 -7.288 19.071 1.00 94.75 271 GLU A CA 1
ATOM 2228 C C . GLU A 1 271 ? -1.273 -8.623 19.562 1.00 94.75 271 GLU A C 1
ATOM 2230 O O . GLU A 1 271 ? -0.571 -9.631 19.587 1.00 94.75 271 GLU A O 1
ATOM 2235 N N . ASN A 1 272 ? -2.549 -8.645 19.971 1.00 96.50 272 ASN A N 1
ATOM 2236 C CA . ASN A 1 272 ? -3.145 -9.772 20.705 1.00 96.50 272 ASN A CA 1
ATOM 2237 C C . ASN A 1 272 ? -4.353 -10.409 20.007 1.00 96.50 272 ASN A C 1
ATOM 2239 O O . ASN A 1 272 ? -4.731 -11.536 20.331 1.00 96.50 272 ASN A O 1
ATOM 2243 N N . PHE A 1 273 ? -4.985 -9.704 19.071 1.00 96.62 273 PHE A N 1
ATOM 2244 C CA . PHE A 1 273 ? -6.108 -10.213 18.296 1.00 96.62 273 PHE A CA 1
ATOM 2245 C C . PHE A 1 273 ? -5.615 -10.785 16.965 1.00 96.62 273 PHE A C 1
ATOM 2247 O O . PHE A 1 273 ? -4.750 -10.213 16.306 1.00 96.62 273 PHE A O 1
ATOM 2254 N N . LYS A 1 274 ? -6.192 -11.920 16.559 1.00 95.50 274 LYS A N 1
ATOM 2255 C CA . LYS A 1 274 ? -5.912 -12.560 15.272 1.00 95.50 274 LYS A CA 1
ATOM 2256 C C . LYS A 1 274 ? -7.209 -12.741 14.497 1.00 95.50 274 LYS A C 1
ATOM 2258 O O . LYS A 1 274 ? -7.970 -13.674 14.752 1.00 95.50 274 LYS A O 1
ATOM 2263 N N . GLN A 1 275 ? -7.433 -11.868 13.526 1.00 95.38 275 GLN A N 1
ATOM 2264 C CA . GLN A 1 275 ? -8.530 -11.978 12.581 1.00 95.38 275 GLN A CA 1
ATOM 2265 C C . GLN A 1 275 ? -8.337 -13.230 11.714 1.00 95.38 275 GLN A C 1
ATOM 2267 O O . GLN A 1 275 ? -7.310 -13.389 11.057 1.00 95.38 275 GLN A O 1
ATOM 2272 N N . ALA A 1 276 ? -9.328 -14.120 11.727 1.00 94.81 276 ALA A N 1
ATOM 2273 C CA . ALA A 1 276 ? -9.280 -15.437 11.090 1.00 94.81 276 ALA A CA 1
ATOM 2274 C C . ALA A 1 276 ? -10.385 -15.660 10.039 1.00 94.81 276 ALA A C 1
ATOM 2276 O O . ALA A 1 276 ? -10.513 -16.754 9.488 1.00 94.81 276 ALA A O 1
ATOM 2277 N N . ARG A 1 277 ? -11.195 -14.637 9.748 1.00 96.00 277 ARG A N 1
ATOM 2278 C CA . ARG A 1 277 ? -12.242 -14.660 8.727 1.00 96.00 277 ARG A CA 1
ATOM 2279 C C . ARG A 1 277 ? -11.618 -15.074 7.395 1.00 96.00 277 ARG A C 1
ATOM 2281 O O . ARG A 1 277 ? -10.569 -14.541 7.022 1.00 96.00 277 ARG A O 1
ATOM 2288 N N . PRO A 1 278 ? -12.251 -15.987 6.645 1.00 95.50 278 PRO A N 1
ATOM 2289 C CA . PRO A 1 278 ? -11.790 -16.324 5.310 1.00 95.50 278 PRO A CA 1
ATOM 2290 C C . PRO A 1 278 ? -11.681 -15.076 4.428 1.00 95.50 278 PRO A C 1
ATOM 2292 O O . PRO A 1 278 ? -12.614 -14.269 4.348 1.00 95.50 278 PRO A O 1
ATOM 2295 N N . LEU A 1 279 ? -10.530 -14.922 3.777 1.00 95.81 279 LEU A N 1
ATOM 2296 C CA . LEU A 1 279 ? -10.317 -13.877 2.785 1.00 95.81 279 LEU A CA 1
ATOM 2297 C C . LEU A 1 279 ? -10.884 -14.330 1.448 1.00 95.81 279 LEU A C 1
ATOM 2299 O O . LEU A 1 279 ? -10.780 -15.501 1.082 1.00 95.81 279 LEU A O 1
ATOM 2303 N N . VAL A 1 280 ? -11.454 -13.383 0.712 1.00 95.44 280 VAL A N 1
ATOM 2304 C CA . VAL A 1 280 ? -11.989 -13.620 -0.627 1.00 95.44 280 VAL A CA 1
ATOM 2305 C C . VAL A 1 280 ? -11.096 -12.880 -1.617 1.00 95.44 280 VAL A C 1
ATOM 2307 O O . VAL A 1 280 ? -11.143 -11.648 -1.651 1.00 95.44 280 VAL A O 1
ATOM 2310 N N . PRO A 1 281 ? -10.260 -13.598 -2.389 1.00 96.44 281 PRO A N 1
ATOM 2311 C CA . PRO A 1 281 ? -9.449 -12.984 -3.424 1.00 96.44 281 PRO A CA 1
ATOM 2312 C C . PRO A 1 281 ? -10.310 -12.277 -4.467 1.00 96.44 281 PRO A C 1
ATOM 2314 O O . PRO A 1 281 ? -11.377 -12.756 -4.854 1.00 96.44 281 PRO A O 1
ATOM 2317 N N . LEU A 1 282 ? -9.804 -11.157 -4.955 1.00 95.69 282 LEU A N 1
ATOM 2318 C CA . LEU A 1 282 ? -10.398 -10.363 -6.013 1.00 95.69 282 LEU A CA 1
ATOM 2319 C C . LEU A 1 282 ? -9.442 -10.268 -7.193 1.00 95.69 282 LEU A C 1
ATOM 2321 O O . LEU A 1 282 ? -8.229 -10.408 -7.059 1.00 95.69 282 LEU A O 1
ATOM 2325 N N . LEU A 1 283 ? -10.016 -9.988 -8.356 1.00 92.31 283 LEU A N 1
ATOM 2326 C CA . LEU A 1 283 ? -9.273 -9.722 -9.577 1.00 92.31 283 LEU A CA 1
ATOM 2327 C C . LEU A 1 283 ? -9.498 -8.272 -10.005 1.00 92.31 283 LEU A C 1
ATOM 2329 O O . LEU A 1 283 ? -10.549 -7.678 -9.731 1.00 92.31 283 LEU A O 1
ATOM 2333 N N . LEU A 1 284 ? -8.505 -7.726 -10.702 1.00 91.06 284 LEU A N 1
ATOM 2334 C CA . LEU A 1 284 ? -8.672 -6.536 -11.527 1.00 91.06 284 LEU A CA 1
ATOM 2335 C C . LEU A 1 284 ? -9.101 -7.006 -12.921 1.00 91.06 284 LEU A C 1
ATOM 2337 O O . LEU A 1 284 ? -8.313 -7.688 -13.582 1.00 91.06 284 LEU A O 1
ATOM 2341 N N . PRO A 1 285 ? -10.325 -6.692 -13.375 1.00 86.12 285 PRO A N 1
ATOM 2342 C CA . PRO A 1 285 ? -10.783 -7.134 -14.682 1.00 86.12 285 PRO A CA 1
ATOM 2343 C C . PRO A 1 285 ? -9.926 -6.520 -15.793 1.00 86.12 285 PRO A C 1
ATOM 2345 O O . PRO A 1 285 ? -9.479 -5.366 -15.710 1.00 86.12 285 PRO A O 1
ATOM 2348 N N . VAL A 1 286 ? -9.701 -7.305 -16.847 1.00 86.94 286 VAL A N 1
ATOM 2349 C CA . VAL A 1 286 ? -9.103 -6.799 -18.084 1.00 86.94 286 VAL A CA 1
ATOM 2350 C C . VAL A 1 286 ? -10.099 -5.846 -18.735 1.00 86.94 286 VAL A C 1
ATOM 2352 O O . VAL A 1 286 ? -11.284 -6.152 -18.852 1.00 86.94 286 VAL A O 1
ATOM 2355 N N . ARG A 1 287 ? -9.608 -4.673 -19.128 1.00 84.56 287 ARG A N 1
ATOM 2356 C CA . ARG A 1 287 ? -10.378 -3.673 -19.864 1.00 84.56 287 ARG A CA 1
ATOM 2357 C C . ARG A 1 287 ? -9.944 -3.686 -21.318 1.00 84.56 287 ARG A C 1
ATOM 2359 O O . ARG A 1 287 ? -8.923 -3.090 -21.650 1.00 84.56 287 ARG A O 1
ATOM 2366 N N . GLU A 1 288 ? -10.715 -4.373 -22.153 1.00 86.75 288 GLU A N 1
ATOM 2367 C CA . GLU A 1 288 ? -10.462 -4.484 -23.597 1.00 86.75 288 GLU A CA 1
ATOM 2368 C C . GLU A 1 288 ? -10.448 -3.105 -24.284 1.00 86.75 288 GLU A C 1
ATOM 2370 O O . GLU A 1 288 ? -9.664 -2.857 -25.196 1.00 86.75 288 GLU A O 1
ATOM 2375 N N . ASP A 1 289 ? -11.270 -2.171 -23.798 1.00 87.94 289 ASP A N 1
ATOM 2376 C CA . ASP A 1 289 ? -11.352 -0.782 -24.266 1.00 87.94 289 ASP A CA 1
ATOM 2377 C C . ASP A 1 289 ? -10.151 0.086 -23.847 1.00 87.94 289 ASP A C 1
ATOM 2379 O O . ASP A 1 289 ? -9.954 1.172 -24.392 1.00 87.94 289 ASP A O 1
ATOM 2383 N N . GLY A 1 290 ? -9.358 -0.379 -22.878 1.00 84.69 290 GLY A N 1
ATOM 2384 C CA . GLY A 1 290 ? -8.219 0.334 -22.300 1.00 84.69 290 GLY A CA 1
ATOM 2385 C C . GLY A 1 290 ? -6.855 -0.262 -22.644 1.00 84.69 290 GLY A C 1
ATOM 2386 O O . GLY A 1 290 ? -5.862 0.175 -22.066 1.00 84.69 290 GLY A O 1
ATOM 2387 N N . LEU A 1 291 ? -6.787 -1.258 -23.535 1.00 92.19 291 LEU A N 1
ATOM 2388 C CA . LEU A 1 291 ? -5.531 -1.913 -23.902 1.00 92.19 291 LEU A CA 1
ATOM 2389 C C . LEU A 1 291 ? -4.567 -0.948 -24.598 1.00 92.19 291 LEU A C 1
ATOM 2391 O O . LEU A 1 291 ? -4.928 -0.211 -25.518 1.00 92.19 291 LEU A O 1
ATOM 2395 N N . LEU A 1 292 ? -3.307 -0.992 -24.176 1.00 93.88 292 LEU A N 1
ATOM 2396 C CA . LEU A 1 292 ? -2.224 -0.184 -24.718 1.00 93.88 292 LEU A CA 1
ATOM 2397 C C . LEU A 1 292 ? -1.248 -1.090 -25.464 1.00 93.88 292 LEU A C 1
ATOM 2399 O O . LEU A 1 292 ? -0.869 -2.144 -24.965 1.00 93.88 292 LEU A O 1
ATOM 2403 N N . LYS A 1 293 ? -0.792 -0.651 -26.640 1.00 91.88 293 LYS A N 1
ATOM 2404 C CA . LYS A 1 293 ? 0.276 -1.314 -27.398 1.00 91.88 293 LYS A CA 1
ATOM 2405 C C . LYS A 1 293 ? 1.420 -0.343 -27.613 1.00 91.88 293 LYS A C 1
ATOM 2407 O O . LYS A 1 293 ? 1.193 0.771 -28.085 1.00 91.88 293 LYS A O 1
ATOM 2412 N N . GLY A 1 294 ? 2.638 -0.757 -27.289 1.00 88.12 294 GLY A N 1
ATOM 2413 C CA . GLY A 1 294 ? 3.828 0.063 -27.496 1.00 88.12 294 GLY A CA 1
ATOM 2414 C C . GLY A 1 294 ? 4.900 -0.182 -26.448 1.00 88.12 294 GLY A C 1
ATOM 2415 O O . GLY A 1 294 ? 4.840 -1.160 -25.715 1.00 88.12 294 GLY A O 1
ATOM 2416 N N . GLY A 1 295 ? 5.876 0.723 -26.396 1.00 83.94 295 GLY A N 1
ATOM 2417 C CA . GLY A 1 295 ? 6.965 0.659 -25.429 1.00 83.94 295 GLY A CA 1
ATOM 2418 C C . GLY A 1 295 ? 6.510 0.954 -23.997 1.00 83.94 295 GLY A C 1
ATOM 2419 O O . GLY A 1 295 ? 5.632 1.799 -23.772 1.00 83.94 295 GLY A O 1
ATOM 2420 N N . LEU A 1 296 ? 7.174 0.321 -23.026 1.00 77.12 296 LEU A N 1
ATOM 2421 C CA . LEU A 1 296 ? 7.016 0.587 -21.592 1.00 77.12 296 LEU A CA 1
ATOM 2422 C C . LEU A 1 296 ? 7.094 2.086 -21.267 1.00 77.12 296 LEU A C 1
ATOM 2424 O O . LEU A 1 296 ? 6.300 2.578 -20.461 1.00 77.12 296 LEU A O 1
ATOM 2428 N N . ALA A 1 297 ? 7.949 2.832 -21.980 1.00 61.72 297 ALA A N 1
ATOM 2429 C CA . ALA A 1 297 ? 7.692 4.248 -22.249 1.00 61.72 297 ALA A CA 1
ATOM 2430 C C . ALA A 1 297 ? 8.507 4.827 -23.399 1.00 61.72 297 ALA A C 1
ATOM 2432 O O . ALA A 1 297 ? 9.557 4.223 -23.709 1.00 61.72 297 ALA A O 1
#

Sequence (297 aa):
MVDGSPTHYANYIPDTSEFFPEAFLKRRMAGTHAAPHAADLVRLPLLYLHGGIWVDVGFMLFRSLDDLFWEKLEDPANPFELAGFRMTINDEMSMFWNGLIAGRKGCIAIKHWHDTFLKLWESRDRTQGIAPAFQYGHYVDYLIQMFCLERIRHLEDPTIAWDGPAWFSRKVLLFECVSEVYWVQHLTHWDGRKQFDMLSRRQEGSERGEAYKEASQFVQAILDTSSTMKLSHGIVTEQREYLARIWDEERNKDADISPGTFAAHLRWASENFKQARPLVPLLLPVREDGLLKGGLA

Radius of gyration: 20.52 Å; Cα contacts (8 Å, |Δi|>4): 460; chains: 1; bounding box: 50×46×63 Å

pLDDT: mean 92.12, std 8.8, range [52.97, 98.69]